Protein AF-A0A452ZL79-F1 (afdb_monomer)

Mean predicted aligned error: 11.35 Å

Sequence (200 aa):
MPKTMNSSSSLDHLSRVVPGSRTLPAHELFVEPGLVPNETLYVIQSKCSWQKRNVSGNSDGGMPLQLDMECVQGLPLWCASSSVINRRLFNGYKRANKRRRSNEFLAGYDFLDTSKGLFHVYILYNSSFSRDNGHHSMTVLRVARLVNMASTAYLKQVLPGVNAEMRLEFLKEMPKAAIKMKLDLTTLLDALFFTWTVQL

Structure (mmCIF, N/CA/C/O backbone):
data_AF-A0A452ZL79-F1
#
_entry.id   AF-A0A452ZL79-F1
#
loop_
_atom_site.group_PDB
_atom_site.id
_atom_site.type_symbol
_atom_site.label_atom_id
_atom_site.label_alt_id
_atom_site.label_comp_id
_atom_site.label_asym_id
_atom_site.label_entity_id
_atom_site.label_seq_id
_atom_site.pdbx_PDB_ins_code
_atom_site.Cartn_x
_atom_site.Cartn_y
_atom_site.Cartn_z
_atom_site.occupancy
_atom_site.B_iso_or_equiv
_atom_site.auth_seq_id
_atom_site.auth_comp_id
_atom_site.auth_asym_id
_atom_site.auth_atom_id
_atom_site.pdbx_PDB_model_num
ATOM 1 N N . MET A 1 1 ? -6.963 32.334 -0.152 1.00 24.70 1 MET A N 1
ATOM 2 C CA . MET A 1 1 ? -5.636 32.412 -0.804 1.00 24.70 1 MET A CA 1
ATOM 3 C C . MET A 1 1 ? -4.946 31.064 -0.655 1.00 24.70 1 MET A C 1
ATOM 5 O O . MET A 1 1 ? -4.930 30.564 0.467 1.00 24.70 1 MET A O 1
ATOM 9 N N . PRO A 1 2 ? -4.458 30.428 -1.734 1.00 33.34 2 PRO A N 1
ATOM 10 C CA . PRO A 1 2 ? -3.782 29.143 -1.623 1.00 33.34 2 PRO A CA 1
ATOM 11 C C . PRO A 1 2 ? -2.403 29.380 -1.002 1.00 33.34 2 PRO A C 1
ATOM 13 O O . PRO A 1 2 ? -1.573 30.097 -1.551 1.00 33.34 2 PRO A O 1
ATOM 16 N N . LYS A 1 3 ? -2.199 28.836 0.197 1.00 29.36 3 LYS A N 1
ATOM 17 C CA . LYS A 1 3 ? -0.931 28.907 0.920 1.00 29.36 3 LYS A CA 1
ATOM 18 C C . LYS A 1 3 ? 0.075 28.041 0.158 1.00 29.36 3 LYS A C 1
ATOM 20 O O . LYS A 1 3 ? -0.174 26.850 -0.021 1.00 29.36 3 LYS A O 1
ATOM 25 N N . THR A 1 4 ? 1.167 28.635 -0.311 1.00 36.38 4 THR A N 1
ATOM 26 C CA . THR A 1 4 ? 2.339 27.921 -0.831 1.00 36.38 4 THR A CA 1
ATOM 27 C C . THR A 1 4 ? 2.792 26.919 0.232 1.00 36.38 4 THR A C 1
ATOM 29 O O . THR A 1 4 ? 3.231 27.295 1.317 1.00 36.38 4 THR A O 1
ATOM 32 N N . MET A 1 5 ? 2.575 25.630 -0.033 1.00 40.91 5 MET A N 1
ATOM 33 C CA . MET A 1 5 ? 3.009 24.544 0.843 1.00 40.91 5 MET A CA 1
ATOM 34 C C . MET A 1 5 ? 4.511 24.349 0.645 1.00 40.91 5 MET A C 1
ATOM 36 O O . MET A 1 5 ? 4.955 24.071 -0.466 1.00 40.91 5 MET A O 1
ATOM 40 N N . ASN A 1 6 ? 5.295 24.492 1.716 1.00 44.56 6 ASN A N 1
ATOM 41 C CA . ASN A 1 6 ? 6.722 24.162 1.704 1.00 44.56 6 ASN A CA 1
ATOM 42 C C . ASN A 1 6 ? 6.919 22.693 1.280 1.00 44.56 6 ASN A C 1
ATOM 44 O O . ASN A 1 6 ? 6.089 21.836 1.597 1.00 44.56 6 ASN A O 1
ATOM 48 N N . SER A 1 7 ? 8.016 22.370 0.596 1.00 52.06 7 SER A N 1
ATOM 49 C CA . SER A 1 7 ? 8.301 21.007 0.108 1.00 52.06 7 SER A CA 1
ATOM 50 C C . SER A 1 7 ? 8.262 19.947 1.219 1.00 52.06 7 SER A C 1
ATOM 52 O O . SER A 1 7 ? 7.658 18.890 1.035 1.00 52.06 7 SER A O 1
ATOM 54 N N . SER A 1 8 ? 8.783 20.273 2.407 1.00 55.78 8 SER A N 1
ATOM 55 C CA . SER A 1 8 ? 8.706 19.425 3.607 1.00 55.78 8 SER A CA 1
ATOM 56 C C . SER A 1 8 ? 7.265 19.119 4.033 1.00 55.78 8 SER A C 1
ATOM 58 O O . SER A 1 8 ? 6.947 17.989 4.392 1.00 55.78 8 SER A O 1
ATOM 60 N N . SER A 1 9 ? 6.355 20.090 3.909 1.00 58.50 9 SER A N 1
ATOM 61 C CA . SER A 1 9 ? 4.930 19.898 4.219 1.00 58.50 9 SER A CA 1
ATOM 62 C C . SER A 1 9 ? 4.209 19.006 3.202 1.00 58.50 9 SER A C 1
ATOM 64 O O . SER A 1 9 ? 3.241 18.329 3.545 1.00 58.50 9 SER A O 1
ATOM 66 N N . SER A 1 10 ? 4.694 18.965 1.958 1.00 62.78 10 SER A N 1
ATOM 67 C CA . SER A 1 10 ? 4.116 18.132 0.899 1.00 62.78 10 SER A CA 1
ATOM 68 C C . SER A 1 10 ? 4.502 16.658 1.058 1.00 62.78 10 SER A C 1
ATOM 70 O O . SER A 1 10 ? 3.652 15.781 0.900 1.00 62.78 10 SER A O 1
ATOM 72 N N . LEU A 1 11 ? 5.756 16.377 1.433 1.00 65.44 11 LEU A N 1
ATOM 73 C CA . LEU A 1 11 ? 6.217 15.019 1.744 1.00 65.44 11 LEU A CA 1
ATOM 74 C C . LEU A 1 11 ? 5.597 14.483 3.045 1.00 65.44 11 LEU A C 1
ATOM 76 O O . LEU A 1 11 ? 5.160 13.332 3.074 1.00 65.44 11 LEU A O 1
ATOM 80 N N . ASP A 1 12 ? 5.452 15.323 4.080 1.00 68.56 12 ASP A N 1
ATOM 81 C CA . ASP A 1 12 ? 4.722 14.947 5.303 1.00 68.56 12 ASP A CA 1
ATOM 82 C C . ASP A 1 12 ? 3.276 14.545 4.982 1.00 68.56 12 ASP A C 1
ATOM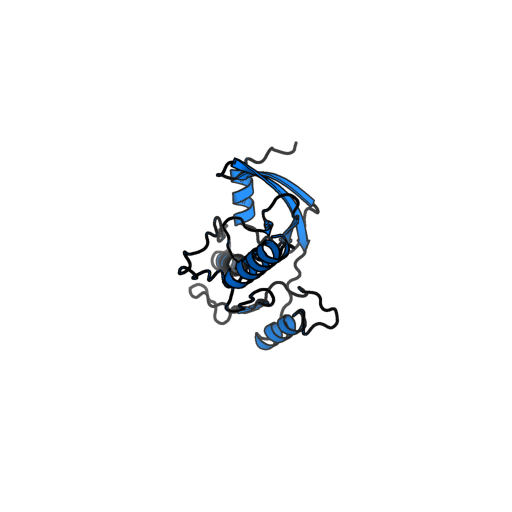 84 O O . ASP A 1 12 ? 2.776 13.543 5.491 1.00 68.56 12 ASP A O 1
ATOM 88 N N . HIS A 1 13 ? 2.613 15.252 4.063 1.00 69.06 13 HIS A N 1
ATOM 89 C CA . HIS A 1 13 ? 1.263 14.892 3.638 1.00 69.06 13 HIS 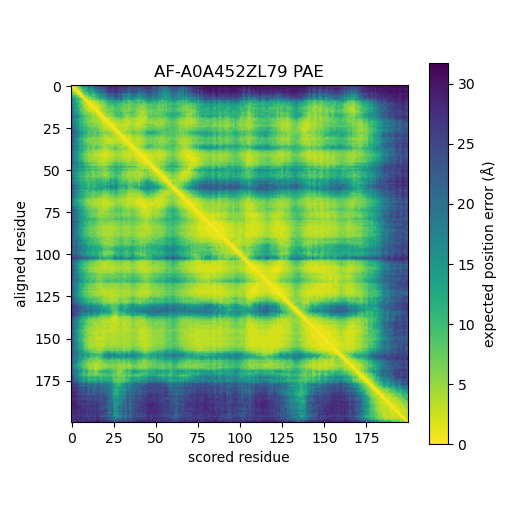A CA 1
ATOM 90 C C . HIS A 1 13 ? 1.216 13.536 2.911 1.00 69.06 13 HIS A C 1
ATOM 92 O O . HIS A 1 13 ? 0.298 12.745 3.133 1.00 69.06 13 HIS A O 1
ATOM 98 N N . LEU A 1 14 ? 2.209 13.226 2.070 1.00 69.81 14 LEU A N 1
ATOM 99 C CA . LEU A 1 14 ? 2.315 11.921 1.406 1.00 69.81 14 LEU A CA 1
ATOM 100 C C . LEU A 1 14 ? 2.589 10.774 2.388 1.00 69.81 14 LEU A C 1
ATOM 102 O O . LEU A 1 14 ? 2.151 9.652 2.140 1.00 69.81 14 LEU A O 1
ATOM 106 N N . SER A 1 15 ? 3.249 11.045 3.518 1.00 70.00 15 SER A N 1
ATOM 107 C CA . SER A 1 15 ? 3.512 10.033 4.554 1.00 70.00 15 SER A CA 1
ATOM 108 C C . SER A 1 15 ? 2.236 9.492 5.217 1.00 70.00 15 SER A C 1
ATOM 110 O O . SER A 1 15 ? 2.223 8.355 5.697 1.00 70.00 15 SER A O 1
ATOM 112 N N . ARG A 1 16 ? 1.155 10.287 5.202 1.00 71.25 16 ARG A N 1
ATOM 113 C CA . ARG A 1 16 ? -0.147 9.985 5.828 1.00 71.25 16 ARG A CA 1
ATOM 114 C C . ARG A 1 16 ? -1.152 9.347 4.876 1.00 71.25 16 ARG A C 1
ATOM 116 O O . ARG A 1 16 ? -2.220 8.902 5.293 1.00 71.25 16 ARG A O 1
ATOM 123 N N . VAL A 1 17 ? -0.842 9.339 3.586 1.00 73.44 17 VAL A N 1
ATOM 124 C CA . VAL A 1 17 ? -1.747 8.901 2.527 1.00 73.44 17 VAL A CA 1
ATOM 125 C C . VAL A 1 17 ? -1.203 7.625 1.892 1.00 73.44 17 VAL A C 1
ATOM 127 O O . VAL A 1 17 ? -0.006 7.346 1.929 1.00 73.44 17 VAL A O 1
ATOM 130 N N . VAL A 1 18 ? -2.091 6.828 1.297 1.00 72.38 18 VAL A N 1
ATOM 131 C CA . VAL A 1 18 ? -1.697 5.704 0.443 1.00 72.38 18 VAL A CA 1
ATOM 132 C C . VAL A 1 18 ? -1.812 6.134 -1.017 1.00 72.38 18 VAL A C 1
ATOM 134 O O . VAL A 1 18 ? -2.904 6.057 -1.588 1.00 72.38 18 VAL A O 1
ATOM 137 N N . PRO A 1 19 ? -0.715 6.632 -1.618 1.00 75.19 19 PRO A N 1
ATOM 138 C CA . PRO A 1 19 ? -0.68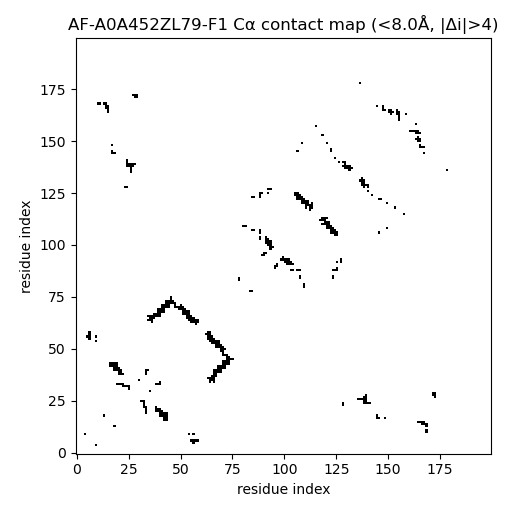0 6.928 -3.036 1.00 75.19 19 PRO A CA 1
ATOM 139 C C . PRO A 1 19 ? -0.602 5.633 -3.854 1.00 75.19 19 PRO A C 1
ATOM 141 O O . PRO A 1 19 ? 0.182 4.726 -3.566 1.00 75.19 19 PRO A O 1
ATOM 144 N N . GLY A 1 20 ? -1.413 5.566 -4.901 1.00 79.50 20 GLY A N 1
ATOM 145 C CA . GLY A 1 20 ? -1.265 4.665 -6.031 1.00 79.50 20 GLY A CA 1
ATOM 146 C C . GLY A 1 20 ? -0.662 5.405 -7.223 1.00 79.50 20 GLY A C 1
ATOM 147 O O . GLY A 1 20 ? -0.737 6.625 -7.318 1.00 79.50 20 GLY A O 1
ATOM 148 N N . SER A 1 21 ? -0.086 4.662 -8.159 1.00 80.56 21 SER A N 1
ATOM 149 C CA . SER A 1 21 ? 0.368 5.205 -9.439 1.00 80.56 21 SER A CA 1
ATOM 150 C C . SER A 1 21 ? 0.046 4.220 -10.559 1.00 80.56 21 SER A C 1
ATOM 152 O O . SER A 1 21 ? -0.101 3.016 -10.323 1.00 80.56 21 SER A O 1
ATOM 154 N N . ARG A 1 22 ? -0.083 4.747 -11.777 1.00 79.25 22 ARG A N 1
ATOM 155 C CA . ARG A 1 22 ? -0.195 3.957 -13.009 1.00 79.25 22 ARG A CA 1
ATOM 156 C C . ARG A 1 22 ? 1.141 3.397 -13.477 1.00 79.25 22 ARG A C 1
ATOM 158 O O . ARG A 1 22 ? 1.139 2.471 -14.289 1.00 79.25 22 ARG A O 1
ATOM 165 N N . THR A 1 23 ? 2.249 3.925 -12.967 1.00 81.38 23 THR A N 1
ATOM 166 C CA . THR A 1 23 ? 3.580 3.473 -13.352 1.00 81.38 23 THR A CA 1
ATOM 167 C C . THR A 1 23 ? 3.847 2.058 -12.871 1.00 81.38 23 THR A C 1
ATOM 169 O O . THR A 1 23 ? 3.459 1.643 -11.766 1.00 81.38 23 THR A O 1
ATOM 172 N N . LEU A 1 24 ? 4.528 1.307 -13.734 1.00 80.25 24 LEU A N 1
ATOM 173 C CA . LEU A 1 24 ? 5.003 -0.022 -13.396 1.00 80.25 24 LEU A CA 1
ATOM 174 C C . LEU A 1 24 ? 6.037 0.075 -12.262 1.00 80.25 24 LEU A C 1
ATOM 176 O O . LEU A 1 24 ? 6.817 1.029 -12.228 1.00 80.25 24 LEU A O 1
ATOM 180 N N . PRO A 1 25 ? 6.053 -0.892 -11.330 1.00 80.62 25 PRO A N 1
ATOM 181 C CA . PRO A 1 25 ? 7.094 -0.961 -10.314 1.00 80.62 25 PRO A CA 1
ATOM 182 C C . PRO A 1 25 ? 8.474 -1.112 -10.958 1.00 80.62 25 PRO A C 1
ATOM 184 O O . PRO A 1 25 ? 8.612 -1.806 -11.967 1.00 80.62 25 PRO A O 1
ATOM 187 N N . ALA A 1 26 ? 9.488 -0.497 -10.355 1.00 79.19 26 ALA A N 1
ATOM 188 C CA . ALA A 1 26 ? 10.871 -0.639 -10.791 1.00 79.19 26 ALA A CA 1
ATOM 189 C C . ALA A 1 26 ? 11.564 -1.819 -10.102 1.00 79.19 26 ALA A C 1
ATOM 191 O O . ALA A 1 26 ? 11.133 -2.315 -9.059 1.00 79.19 26 ALA A O 1
ATOM 192 N N . HIS A 1 27 ? 12.658 -2.263 -10.711 1.00 76.56 27 HIS A N 1
ATOM 193 C CA . HIS A 1 27 ? 13.574 -3.256 -10.153 1.00 76.56 27 HIS A CA 1
ATOM 194 C C . HIS A 1 27 ? 14.469 -2.676 -9.043 1.00 76.56 27 HIS A C 1
ATOM 196 O O . HIS A 1 27 ? 14.978 -3.425 -8.205 1.00 76.56 27 HIS A O 1
ATOM 202 N N . GLU A 1 28 ? 14.618 -1.348 -9.027 1.00 75.50 28 GLU A N 1
ATOM 203 C CA . GLU A 1 28 ? 15.408 -0.575 -8.071 1.00 75.50 28 GLU A CA 1
ATOM 204 C C . GLU A 1 28 ? 14.662 0.720 -7.703 1.00 75.50 28 GLU A C 1
ATOM 206 O O . GLU A 1 28 ? 14.136 1.414 -8.575 1.00 75.50 28 GLU A O 1
ATOM 211 N N . LEU A 1 29 ? 14.628 1.059 -6.415 1.00 74.12 29 LEU A N 1
ATOM 212 C CA . LEU A 1 29 ? 13.988 2.252 -5.849 1.00 74.12 29 LEU A CA 1
ATOM 213 C C . LEU A 1 29 ? 15.017 3.343 -5.514 1.00 74.12 29 LEU A C 1
ATOM 215 O O . LEU A 1 29 ? 15.037 3.870 -4.402 1.00 74.12 29 LEU A O 1
ATOM 219 N N . PHE A 1 30 ? 15.879 3.702 -6.471 1.00 71.19 30 PHE A N 1
ATOM 220 C CA . PHE A 1 30 ? 16.655 4.948 -6.367 1.00 71.19 30 PHE A CA 1
ATOM 221 C C . PHE A 1 30 ? 15.735 6.171 -6.458 1.00 71.19 30 PHE A C 1
ATOM 223 O O . PHE A 1 30 ? 15.843 7.101 -5.664 1.00 71.19 30 PHE A O 1
ATOM 230 N N . VAL A 1 31 ? 14.792 6.125 -7.401 1.00 73.19 31 VAL A N 1
ATOM 231 C CA . VAL A 1 31 ? 13.675 7.061 -7.537 1.00 73.19 31 VAL A CA 1
ATOM 232 C C . VAL A 1 31 ? 12.409 6.224 -7.665 1.00 73.19 31 VAL A C 1
ATOM 234 O O . VAL A 1 31 ? 12.352 5.295 -8.469 1.00 73.19 31 VAL A O 1
ATOM 237 N N . GLU A 1 32 ? 11.395 6.519 -6.854 1.00 76.94 32 GLU A N 1
ATOM 238 C CA . GLU A 1 32 ? 10.115 5.816 -6.925 1.00 76.94 32 GLU A CA 1
ATOM 239 C C . GLU A 1 32 ? 9.403 6.199 -8.240 1.00 76.94 32 GLU A C 1
ATOM 241 O O . GLU A 1 32 ? 9.125 7.382 -8.437 1.00 76.94 32 GLU A O 1
ATOM 246 N N . PRO A 1 33 ? 9.090 5.246 -9.146 1.00 79.31 33 PRO A N 1
ATOM 247 C CA . PRO A 1 33 ? 8.566 5.567 -10.478 1.00 79.31 33 PRO A CA 1
ATOM 248 C C . PRO A 1 33 ? 7.249 6.343 -10.488 1.00 79.31 33 PRO A C 1
ATOM 250 O O . PRO A 1 33 ? 6.933 7.007 -11.464 1.00 79.31 33 PRO A O 1
ATOM 253 N N . GLY A 1 34 ? 6.431 6.230 -9.444 1.00 78.75 34 GLY A N 1
ATOM 254 C CA . GLY A 1 34 ? 5.190 6.987 -9.300 1.00 78.75 34 GLY A CA 1
ATOM 255 C C . GLY A 1 34 ? 5.384 8.432 -8.836 1.00 78.75 34 GLY A C 1
ATOM 256 O O . GLY A 1 34 ? 4.441 9.206 -8.958 1.00 78.75 34 GLY A O 1
ATOM 257 N N . LEU A 1 35 ? 6.570 8.801 -8.341 1.00 77.12 35 LEU A N 1
ATOM 258 C CA . LEU A 1 35 ? 6.943 10.158 -7.927 1.00 77.12 35 LEU A CA 1
ATOM 259 C C . LEU A 1 35 ? 7.718 10.928 -9.013 1.00 77.12 35 LEU A C 1
ATOM 261 O O . LEU A 1 35 ? 8.208 12.028 -8.757 1.00 77.12 35 LEU A O 1
ATOM 265 N N . VAL A 1 36 ? 7.861 10.354 -10.209 1.00 75.56 36 VAL A N 1
ATOM 266 C CA . VAL A 1 36 ? 8.543 10.985 -11.348 1.00 75.56 36 VAL A CA 1
ATOM 267 C C . VAL A 1 36 ? 7.661 12.105 -11.935 1.00 75.56 36 VAL A C 1
ATOM 269 O O . VAL A 1 36 ? 6.434 11.979 -11.917 1.00 75.56 36 VAL A O 1
ATOM 272 N N . PRO A 1 37 ? 8.239 13.209 -12.456 1.00 71.81 37 PRO A N 1
ATOM 273 C CA . PRO A 1 37 ? 7.468 14.291 -13.072 1.00 71.81 37 PRO A CA 1
ATOM 274 C C . PRO A 1 37 ? 6.554 13.807 -14.207 1.00 71.81 37 PRO A C 1
ATOM 276 O O . PRO A 1 37 ? 6.902 12.873 -14.926 1.00 71.81 37 PRO A O 1
ATOM 279 N N . ASN A 1 38 ? 5.419 14.489 -14.395 1.00 75.75 38 ASN A N 1
ATOM 280 C CA . ASN A 1 38 ? 4.349 14.177 -15.364 1.00 75.75 38 ASN A CA 1
ATOM 281 C C . ASN A 1 38 ? 3.523 12.912 -15.078 1.00 75.75 38 ASN A C 1
ATOM 283 O O . ASN A 1 38 ? 2.650 12.567 -15.876 1.00 75.75 38 ASN A O 1
ATOM 287 N N . GLU A 1 39 ? 3.740 12.245 -13.947 1.00 80.56 39 GLU A N 1
ATOM 288 C CA . GLU A 1 39 ? 2.899 11.127 -13.523 1.00 80.56 39 GLU A CA 1
ATOM 289 C C . GLU A 1 39 ? 1.788 11.576 -12.572 1.00 80.56 39 GLU A C 1
ATOM 291 O O . GLU A 1 39 ? 1.949 12.487 -11.755 1.00 80.56 39 GLU A O 1
ATOM 296 N N . THR A 1 40 ? 0.634 10.910 -12.675 1.00 84.56 40 THR A N 1
ATOM 297 C CA . THR A 1 40 ? -0.497 11.155 -11.774 1.00 84.56 40 THR A CA 1
ATOM 298 C C . THR A 1 40 ? -0.440 10.220 -10.568 1.00 84.56 40 THR A C 1
ATOM 300 O O . THR A 1 40 ? -0.499 8.992 -10.702 1.00 84.56 40 THR A O 1
ATOM 303 N N . LEU A 1 41 ? -0.386 10.806 -9.375 1.00 86.00 41 LEU A N 1
ATOM 304 C CA . LEU A 1 41 ? -0.533 10.116 -8.101 1.00 86.00 41 LEU A CA 1
ATOM 305 C C . LEU A 1 41 ? -2.004 10.015 -7.707 1.00 86.00 41 LEU A C 1
ATOM 307 O O . LEU A 1 41 ? -2.686 11.012 -7.492 1.00 86.00 41 LEU A O 1
ATOM 311 N N . TYR A 1 42 ? -2.481 8.792 -7.529 1.00 86.69 42 TYR A N 1
ATOM 312 C CA . TYR A 1 42 ? -3.846 8.515 -7.112 1.00 86.69 42 TYR A CA 1
ATOM 313 C C . TYR A 1 42 ? -3.927 8.380 -5.596 1.00 86.69 42 TYR A C 1
ATOM 315 O O . TYR A 1 42 ? -3.398 7.441 -5.013 1.00 86.69 42 TYR A O 1
ATOM 323 N N . VAL A 1 43 ? -4.616 9.299 -4.939 1.00 86.19 43 VAL A N 1
ATOM 324 C CA . VAL A 1 43 ? -4.830 9.287 -3.493 1.00 86.19 43 VAL A CA 1
ATOM 325 C C . VAL A 1 43 ? -6.142 8.581 -3.192 1.00 86.19 43 VAL A C 1
ATOM 327 O O . VAL A 1 43 ? -7.211 9.076 -3.538 1.00 86.19 43 VAL A O 1
ATOM 330 N N . ILE A 1 44 ? -6.074 7.424 -2.534 1.00 83.31 44 ILE A N 1
ATOM 331 C CA . ILE A 1 44 ? -7.275 6.644 -2.222 1.00 83.31 44 ILE A CA 1
ATOM 332 C C . ILE A 1 44 ? -7.904 7.154 -0.923 1.00 83.31 44 ILE A C 1
ATOM 334 O O . ILE A 1 44 ? -7.262 7.151 0.128 1.00 83.31 44 ILE A O 1
ATOM 338 N N . GLN A 1 45 ? -9.171 7.572 -0.987 1.00 84.44 45 GLN A N 1
ATOM 339 C CA . GLN A 1 45 ? -9.955 8.032 0.168 1.00 84.44 45 GLN A CA 1
ATOM 340 C C . GLN A 1 45 ? -11.373 7.450 0.138 1.00 84.44 45 GLN A C 1
ATOM 342 O O . GLN A 1 45 ? -11.894 7.119 -0.922 1.00 84.44 45 GLN A O 1
ATOM 347 N N . SER A 1 46 ? -12.028 7.333 1.296 1.00 82.56 46 SER A N 1
ATOM 348 C CA . SER A 1 46 ? -13.415 6.835 1.378 1.00 82.56 46 SER A CA 1
ATOM 349 C C . SER A 1 46 ? -14.427 7.789 0.736 1.00 82.56 46 SER A C 1
ATOM 351 O O . SER A 1 46 ? -15.434 7.357 0.172 1.00 82.56 46 SER A O 1
ATOM 353 N N . LYS A 1 47 ? -14.150 9.094 0.815 1.00 87.31 47 LYS A N 1
ATOM 354 C CA . LYS A 1 47 ? -14.871 10.170 0.138 1.00 87.31 47 LYS A CA 1
ATOM 355 C C . LYS A 1 47 ? -13.855 11.184 -0.359 1.00 87.31 47 LYS A C 1
ATOM 357 O O . LYS A 1 47 ? -13.076 11.704 0.436 1.00 87.31 47 LYS A O 1
ATOM 362 N N . CYS A 1 48 ? -13.880 11.467 -1.654 1.00 87.94 48 CYS A N 1
ATOM 363 C CA . CYS A 1 48 ? -13.022 12.486 -2.233 1.00 87.94 48 CYS A CA 1
ATOM 364 C C . CYS A 1 48 ? -13.618 13.872 -2.013 1.00 87.94 48 CYS A C 1
ATOM 366 O O . CYS A 1 48 ? -14.749 14.138 -2.409 1.00 87.94 48 CYS A O 1
ATOM 368 N N . SER A 1 49 ? -12.846 14.751 -1.378 1.00 82.88 49 SER A N 1
ATOM 369 C CA . SER A 1 49 ? -13.208 16.157 -1.160 1.00 82.88 49 SER A CA 1
ATOM 370 C C . SER A 1 49 ? -12.655 17.098 -2.234 1.00 82.88 49 SER A C 1
ATOM 372 O O . SER A 1 49 ? -13.031 18.265 -2.288 1.00 82.88 49 SER A O 1
ATOM 374 N N . TRP A 1 50 ? -11.771 16.603 -3.097 1.00 83.62 50 TRP A N 1
ATOM 375 C CA . TRP A 1 50 ? -11.160 17.321 -4.213 1.00 83.62 50 TRP A CA 1
ATOM 376 C C . TRP A 1 50 ? -10.933 16.335 -5.360 1.00 83.62 50 TRP A C 1
ATOM 378 O O . TRP A 1 50 ? -10.780 15.142 -5.113 1.00 83.62 50 TRP A O 1
ATOM 388 N N . GLN A 1 51 ? -10.935 16.810 -6.608 1.00 79.19 51 GLN A N 1
ATOM 389 C CA . GLN A 1 51 ? -10.725 15.937 -7.769 1.00 79.19 51 GLN A CA 1
ATOM 390 C C . GLN A 1 51 ? -9.255 15.891 -8.177 1.00 79.19 51 GLN A C 1
ATOM 392 O O . GLN A 1 51 ? -8.653 14.825 -8.131 1.00 79.19 51 GLN A O 1
ATOM 397 N N . LYS A 1 52 ? -8.657 17.039 -8.507 1.00 83.75 52 LYS A N 1
ATOM 398 C CA . LYS A 1 52 ? -7.245 17.138 -8.896 1.00 83.75 52 LYS A CA 1
ATOM 399 C C . LYS A 1 52 ? -6.531 18.239 -8.128 1.00 83.75 52 LYS A C 1
ATOM 401 O O . LYS A 1 52 ? -7.135 19.262 -7.804 1.00 83.75 52 LYS A O 1
ATOM 406 N N . ARG A 1 53 ? -5.257 18.015 -7.818 1.00 81.94 53 ARG A N 1
ATOM 407 C CA . ARG A 1 53 ? -4.382 18.979 -7.149 1.00 81.94 53 ARG A CA 1
ATOM 408 C C . ARG A 1 53 ? -2.975 18.843 -7.701 1.00 81.94 53 ARG A C 1
ATOM 410 O O . ARG A 1 53 ? -2.421 17.754 -7.677 1.00 81.94 53 ARG A O 1
ATOM 417 N N . ASN A 1 54 ? -2.378 19.962 -8.077 1.00 78.69 54 ASN A N 1
ATOM 418 C CA . ASN A 1 54 ? -0.990 19.980 -8.511 1.00 78.69 54 ASN A CA 1
ATOM 419 C C . ASN A 1 54 ? -0.128 20.359 -7.311 1.00 78.69 54 ASN A C 1
ATOM 421 O O . ASN A 1 54 ? -0.407 21.343 -6.618 1.00 78.69 54 ASN A O 1
ATOM 425 N N . VAL A 1 55 ? 0.888 19.550 -7.040 1.00 74.44 55 VAL A N 1
ATOM 426 C CA . VAL A 1 55 ? 1.836 19.769 -5.953 1.00 74.44 55 VAL A CA 1
ATOM 427 C C . VAL A 1 55 ? 3.214 19.913 -6.566 1.00 74.44 55 VAL A C 1
ATOM 429 O O . VAL A 1 55 ? 3.750 18.981 -7.159 1.00 74.44 55 VAL A O 1
ATOM 432 N N . SER A 1 56 ? 3.775 21.106 -6.417 1.00 74.19 56 SER A N 1
ATOM 433 C CA . SER A 1 56 ? 5.149 21.407 -6.788 1.00 74.19 56 SER A CA 1
ATOM 434 C C . SER A 1 56 ? 6.002 21.515 -5.532 1.00 74.19 56 SER A C 1
ATOM 436 O O . SER A 1 56 ? 5.612 22.179 -4.570 1.00 74.19 56 SER A O 1
ATOM 438 N N . GLY A 1 57 ? 7.179 20.910 -5.547 1.00 69.56 57 GLY A N 1
ATOM 439 C CA . GLY A 1 57 ? 8.166 21.055 -4.490 1.00 69.56 57 GLY A CA 1
ATOM 440 C C . GLY A 1 57 ? 9.555 20.673 -4.975 1.00 69.56 57 GLY A C 1
ATOM 441 O O . GLY A 1 57 ? 9.741 20.268 -6.118 1.00 69.56 57 GLY A O 1
ATOM 442 N N . ASN A 1 58 ? 10.529 20.767 -4.081 1.00 62.81 58 ASN A N 1
ATOM 443 C CA . ASN A 1 58 ? 11.881 20.290 -4.332 1.00 62.81 58 ASN A CA 1
ATOM 444 C C . ASN A 1 58 ? 12.129 19.090 -3.424 1.00 62.81 58 ASN A C 1
ATOM 446 O O . ASN A 1 58 ? 11.822 19.143 -2.232 1.00 62.81 58 ASN A O 1
ATOM 450 N N . SER A 1 59 ? 12.653 18.009 -3.995 1.00 62.81 59 SER A N 1
ATOM 451 C CA . SER A 1 59 ? 13.220 16.917 -3.201 1.00 62.81 59 SER A CA 1
ATOM 452 C C . SER A 1 59 ? 14.512 17.380 -2.517 1.00 62.81 59 SER A C 1
ATOM 454 O O . SER A 1 59 ? 15.162 18.311 -2.998 1.00 62.81 59 SER A O 1
ATOM 456 N N . ASP A 1 60 ? 14.922 16.704 -1.439 1.00 57.81 60 ASP A N 1
ATOM 457 C CA . ASP A 1 60 ? 16.175 17.009 -0.722 1.00 57.81 60 ASP A CA 1
ATOM 458 C C . ASP A 1 60 ? 17.427 16.914 -1.623 1.00 57.81 60 ASP A C 1
ATOM 460 O O . ASP A 1 60 ? 18.458 17.5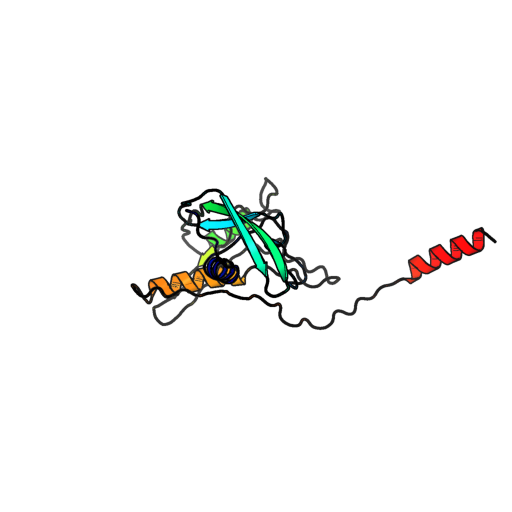04 -1.317 1.00 57.81 60 ASP A O 1
ATOM 464 N N . GLY A 1 61 ? 17.332 16.229 -2.771 1.00 60.66 61 GLY A N 1
ATOM 465 C CA . GLY A 1 61 ? 18.383 16.146 -3.792 1.00 60.66 61 GLY A CA 1
ATOM 466 C C . GLY A 1 61 ? 18.346 17.245 -4.864 1.00 60.66 61 GLY A C 1
ATOM 467 O O . GLY A 1 61 ? 19.028 17.115 -5.875 1.00 60.66 61 GLY A O 1
ATOM 468 N N . GLY A 1 62 ? 17.523 18.287 -4.709 1.00 62.84 62 GLY A N 1
ATOM 469 C CA . GLY A 1 62 ? 17.416 19.395 -5.668 1.00 62.84 62 GLY A CA 1
ATOM 470 C C . GLY A 1 62 ? 16.610 19.084 -6.936 1.00 62.84 62 GLY A C 1
ATOM 471 O O . GLY A 1 62 ? 16.468 19.954 -7.794 1.00 62.84 62 GLY A O 1
ATOM 472 N N . MET A 1 63 ? 16.041 17.880 -7.060 1.00 63.75 63 MET A N 1
ATOM 473 C CA . MET A 1 63 ? 15.185 17.523 -8.194 1.00 63.75 63 MET A CA 1
ATOM 474 C C . MET A 1 63 ? 13.796 18.163 -8.023 1.00 63.75 63 MET A C 1
ATOM 476 O O . MET A 1 63 ? 13.181 17.966 -6.960 1.00 63.75 63 MET A O 1
ATOM 480 N N . PRO A 1 64 ? 13.285 18.901 -9.031 1.00 67.19 64 PRO A N 1
ATOM 481 C CA . PRO A 1 64 ? 11.939 19.455 -8.992 1.00 67.19 64 PRO A CA 1
ATOM 482 C C . PRO A 1 64 ? 10.911 18.317 -9.021 1.00 67.19 64 PRO A C 1
ATOM 484 O O . PRO A 1 64 ? 10.857 17.523 -9.958 1.00 67.19 64 PRO A O 1
ATOM 487 N N . LEU A 1 65 ? 10.097 18.240 -7.972 1.00 72.06 65 LEU A N 1
ATOM 488 C CA . LEU A 1 65 ? 8.937 17.365 -7.869 1.00 72.06 65 LEU A CA 1
ATOM 489 C C . LEU A 1 65 ? 7.727 18.138 -8.380 1.00 72.06 65 LEU A C 1
ATOM 491 O O . LEU A 1 65 ? 7.267 19.074 -7.729 1.00 72.06 65 LEU A O 1
ATOM 495 N N . GLN A 1 66 ? 7.203 17.738 -9.532 1.00 77.00 66 GLN A N 1
ATOM 496 C CA . GLN A 1 66 ? 5.926 18.222 -10.040 1.00 77.00 66 GLN A CA 1
ATOM 497 C C . GLN A 1 66 ? 4.980 17.030 -10.135 1.00 77.00 66 GLN A C 1
ATOM 499 O O . GLN A 1 66 ? 5.133 16.175 -11.004 1.00 77.00 66 GLN A O 1
ATOM 504 N N . LEU A 1 67 ? 4.057 16.957 -9.179 1.00 76.94 67 LEU A N 1
ATOM 505 C CA . LEU A 1 67 ? 3.163 15.825 -8.978 1.00 76.94 67 LEU A CA 1
ATOM 506 C C . LEU A 1 67 ? 1.726 16.271 -9.205 1.00 76.94 67 LEU A C 1
ATOM 508 O O . LEU A 1 67 ? 1.206 17.119 -8.472 1.00 76.94 67 LEU A O 1
ATOM 512 N N . ASP A 1 68 ? 1.069 15.647 -10.171 1.00 84.88 68 ASP A N 1
ATOM 513 C CA . ASP A 1 68 ? -0.370 15.779 -10.326 1.00 84.88 68 ASP A CA 1
ATOM 514 C C . ASP A 1 68 ? -1.031 14.731 -9.442 1.00 84.88 68 ASP A C 1
ATOM 516 O O . ASP A 1 68 ? -0.842 13.531 -9.612 1.00 84.88 68 ASP A O 1
ATOM 520 N N . MET A 1 69 ? -1.794 15.171 -8.453 1.00 84.75 69 MET A N 1
ATOM 521 C CA . MET A 1 69 ? -2.536 14.284 -7.574 1.00 84.75 69 MET A CA 1
ATOM 522 C C . MET A 1 69 ? -3.993 14.235 -8.014 1.00 84.75 69 MET A C 1
ATOM 524 O O . MET A 1 69 ? -4.589 15.259 -8.351 1.00 84.75 69 MET A O 1
ATOM 528 N N . GLU A 1 70 ? -4.588 13.051 -7.952 1.00 89.19 70 GLU A N 1
ATOM 529 C CA . GLU A 1 70 ? -6.008 12.821 -8.192 1.00 89.19 70 GLU A CA 1
ATOM 530 C C . GLU A 1 70 ? -6.587 11.997 -7.046 1.00 89.19 70 GLU A C 1
ATOM 532 O O . GLU A 1 70 ? -6.023 10.971 -6.664 1.00 89.19 70 GLU A O 1
ATOM 537 N N . CYS A 1 71 ? -7.706 12.431 -6.472 1.00 88.31 71 CYS A N 1
ATOM 538 C CA . CYS A 1 71 ? -8.376 11.624 -5.462 1.00 88.31 71 CYS A CA 1
ATOM 539 C C . CYS A 1 71 ? -9.226 10.544 -6.128 1.00 88.31 71 CYS A C 1
ATOM 541 O O . CYS A 1 71 ? -10.055 10.832 -6.990 1.00 88.31 71 CYS A O 1
ATOM 543 N N . VAL A 1 72 ? -9.067 9.304 -5.673 1.00 88.25 72 VAL A N 1
ATOM 544 C CA . VAL A 1 72 ? -9.875 8.167 -6.108 1.00 88.25 72 VAL A CA 1
ATOM 545 C C . VAL A 1 72 ? -10.667 7.642 -4.928 1.00 88.25 72 VAL A C 1
ATOM 547 O O . VAL A 1 72 ? -10.120 7.345 -3.864 1.00 88.25 72 VAL A O 1
ATOM 550 N N . GLN A 1 73 ? -11.974 7.497 -5.125 1.00 87.31 73 GLN A N 1
ATOM 551 C CA . GLN A 1 73 ? -12.830 6.948 -4.092 1.00 87.31 73 GLN A CA 1
ATOM 552 C C . GLN A 1 73 ? -12.611 5.435 -3.968 1.00 87.31 73 GLN A C 1
ATOM 554 O O . GLN A 1 73 ? -12.902 4.671 -4.888 1.00 87.31 73 GLN A O 1
ATOM 559 N N . GLY A 1 74 ? -12.109 5.000 -2.815 1.00 84.19 74 GLY A N 1
ATOM 560 C CA . GLY A 1 74 ? -12.006 3.593 -2.449 1.00 84.19 74 GLY A CA 1
ATOM 561 C C . GLY A 1 74 ? -13.284 3.126 -1.761 1.00 84.19 74 GLY A C 1
ATOM 562 O O . GLY A 1 74 ? -13.664 3.671 -0.725 1.00 84.19 74 GLY A O 1
ATOM 563 N N . LEU A 1 75 ? -13.935 2.105 -2.316 1.00 86.12 75 LEU A N 1
ATOM 564 C CA . LEU A 1 75 ? -15.111 1.485 -1.708 1.00 86.12 75 LEU A CA 1
ATOM 565 C C . LEU A 1 75 ? -14.677 0.256 -0.896 1.00 86.12 75 LEU A C 1
ATOM 567 O O . LEU A 1 75 ? -14.159 -0.697 -1.487 1.00 86.12 75 LEU A O 1
ATOM 571 N N . PRO A 1 76 ? -14.858 0.249 0.439 1.00 86.50 76 PRO A N 1
ATOM 572 C CA . PRO A 1 76 ? -14.583 -0.936 1.231 1.00 86.50 76 PRO A CA 1
ATOM 573 C C . PRO A 1 76 ? -15.613 -2.015 0.898 1.00 86.50 76 PRO A C 1
ATOM 575 O O . PRO A 1 76 ? -16.812 -1.751 0.805 1.00 86.50 76 PRO A O 1
ATOM 578 N N . LEU A 1 77 ? -15.139 -3.244 0.735 1.00 90.00 77 LEU A N 1
ATOM 579 C CA . LEU A 1 77 ? -15.978 -4.396 0.449 1.00 90.00 77 LEU A CA 1
ATOM 580 C C . LEU A 1 77 ? -15.790 -5.432 1.552 1.00 90.00 77 LEU A C 1
ATOM 582 O O . LEU A 1 77 ? -14.717 -6.021 1.682 1.00 90.00 77 LEU A O 1
ATOM 586 N N . TRP A 1 78 ? -16.852 -5.681 2.313 1.00 91.19 78 TRP A N 1
ATOM 587 C CA . TRP A 1 78 ? -16.853 -6.728 3.326 1.00 91.19 78 TRP A CA 1
ATOM 588 C C . TRP A 1 78 ? -16.908 -8.118 2.682 1.00 91.19 78 TRP A C 1
ATOM 590 O O . TRP A 1 78 ? -17.656 -8.350 1.728 1.00 91.19 78 TRP A O 1
ATOM 600 N N . CYS A 1 79 ? -16.116 -9.051 3.208 1.00 92.75 79 CYS A N 1
ATOM 601 C CA . CYS A 1 79 ? -16.072 -10.442 2.768 1.00 92.75 79 CYS A CA 1
ATOM 602 C C . CYS A 1 79 ? -16.204 -11.366 3.979 1.00 92.75 79 CYS A C 1
ATOM 604 O O . CYS A 1 79 ? -15.682 -11.067 5.045 1.00 92.75 79 CYS A O 1
ATOM 606 N N . ALA A 1 80 ? -16.876 -12.505 3.799 1.00 92.38 80 ALA A N 1
ATOM 607 C CA . ALA A 1 80 ? -17.150 -13.437 4.894 1.00 92.38 80 ALA A CA 1
ATOM 608 C C . ALA A 1 80 ? -15.903 -14.179 5.413 1.00 92.38 80 ALA A C 1
ATOM 610 O O . ALA A 1 80 ? -15.895 -14.620 6.555 1.00 92.38 80 ALA A O 1
ATOM 611 N N . SER A 1 81 ? -14.872 -14.359 4.581 1.00 92.06 81 SER A N 1
ATOM 612 C CA . SER A 1 81 ? -13.635 -15.055 4.957 1.00 92.06 81 SER A CA 1
ATOM 613 C C . SER A 1 81 ? -12.470 -14.697 4.033 1.00 92.06 81 SER A C 1
ATOM 615 O O . SER A 1 81 ? -12.670 -14.239 2.900 1.00 92.06 81 SER A O 1
ATOM 617 N N . SER A 1 82 ? -11.241 -14.978 4.469 1.00 91.44 82 SER A N 1
ATOM 618 C CA . SER A 1 82 ? -10.015 -14.759 3.688 1.00 91.44 82 SER A CA 1
ATOM 619 C C . SER A 1 82 ? -9.976 -15.572 2.391 1.00 91.44 82 SER A C 1
ATOM 621 O O . SER A 1 82 ? -9.425 -15.109 1.392 1.00 91.44 82 SER A O 1
ATOM 623 N N . SER A 1 83 ? -10.627 -16.740 2.334 1.00 92.94 83 SER A N 1
ATOM 624 C CA . SER A 1 83 ? -10.735 -17.515 1.089 1.00 92.94 83 SER A CA 1
ATOM 625 C C . SER A 1 83 ? -11.615 -16.817 0.044 1.00 92.94 83 SER A C 1
ATOM 627 O O . SER A 1 83 ? -11.333 -16.884 -1.156 1.00 92.94 83 SER A O 1
ATOM 629 N N . VAL A 1 84 ? -12.657 -16.097 0.475 1.00 94.00 84 VAL A N 1
ATOM 630 C CA . VAL A 1 84 ? -13.480 -15.254 -0.409 1.00 94.00 84 VAL A CA 1
ATOM 631 C C . VAL A 1 84 ? -12.683 -14.040 -0.881 1.00 94.00 84 VAL A C 1
ATOM 633 O O . VAL A 1 84 ? -12.732 -13.719 -2.070 1.00 94.00 84 VAL A O 1
ATOM 636 N N . ILE A 1 85 ? -11.912 -13.411 0.012 1.00 92.81 85 ILE A N 1
ATOM 637 C CA . ILE A 1 85 ? -11.011 -12.299 -0.329 1.00 92.81 85 ILE A CA 1
ATOM 638 C C . ILE A 1 85 ? -10.012 -12.738 -1.405 1.00 92.81 85 ILE A C 1
ATOM 640 O O . ILE A 1 85 ? -9.927 -12.106 -2.459 1.00 92.81 85 ILE A O 1
ATOM 644 N N . ASN A 1 86 ? -9.317 -13.858 -1.186 1.00 91.50 86 ASN A N 1
ATOM 645 C CA . ASN A 1 86 ? -8.325 -14.381 -2.123 1.00 91.50 86 ASN A CA 1
ATOM 646 C C . ASN A 1 86 ? -8.942 -14.686 -3.494 1.00 91.50 86 ASN A C 1
ATOM 648 O O . ASN A 1 86 ? -8.403 -14.302 -4.526 1.00 91.50 86 ASN A O 1
ATOM 652 N N . ARG A 1 87 ? -10.125 -15.307 -3.518 1.00 91.44 87 ARG A N 1
ATOM 653 C CA . ARG A 1 87 ? -10.842 -15.606 -4.765 1.00 91.44 87 ARG A CA 1
ATOM 654 C C . ARG A 1 87 ? -11.222 -14.341 -5.537 1.00 91.44 87 ARG A C 1
ATOM 656 O O . ARG A 1 87 ? -11.077 -14.310 -6.755 1.00 91.44 87 ARG A O 1
ATOM 663 N N . ARG A 1 88 ? -11.692 -13.290 -4.851 1.00 89.44 88 ARG A N 1
ATOM 664 C CA . ARG A 1 88 ? -12.023 -12.002 -5.489 1.00 89.44 88 ARG A CA 1
ATOM 665 C C . ARG A 1 88 ? -10.776 -11.300 -6.026 1.00 89.44 88 ARG A C 1
ATOM 667 O O . ARG A 1 88 ? -10.795 -10.834 -7.162 1.00 89.44 88 ARG A O 1
ATOM 674 N N . LEU A 1 89 ? -9.691 -11.279 -5.251 1.00 88.62 89 LEU A N 1
ATOM 675 C CA . LEU A 1 89 ? -8.399 -10.748 -5.695 1.00 88.62 89 LEU A CA 1
ATOM 676 C C . LEU A 1 89 ? -7.860 -11.509 -6.909 1.00 88.62 89 LEU A C 1
ATOM 678 O O . LEU A 1 89 ? -7.416 -10.883 -7.871 1.00 88.62 89 LEU A O 1
ATOM 682 N N . PHE A 1 90 ? -7.951 -12.842 -6.892 1.00 87.25 90 PHE A N 1
ATOM 683 C CA . PHE A 1 90 ? -7.545 -13.690 -8.007 1.00 87.25 90 PHE A CA 1
ATOM 684 C C . PHE A 1 90 ? -8.383 -13.423 -9.254 1.00 87.25 90 PHE A C 1
ATOM 686 O O . PHE A 1 90 ? -7.824 -13.295 -10.331 1.00 87.25 90 PHE A O 1
ATOM 693 N N . ASN A 1 91 ? -9.698 -13.247 -9.141 1.00 86.12 91 ASN A N 1
ATOM 694 C CA . ASN A 1 91 ? -10.523 -12.900 -10.302 1.00 86.12 91 ASN A CA 1
ATOM 695 C C . ASN A 1 91 ? -10.143 -11.536 -10.909 1.00 86.12 91 ASN A C 1
ATOM 697 O O . ASN A 1 91 ? -10.198 -11.376 -12.127 1.00 86.12 91 ASN A O 1
ATOM 701 N N . GLY A 1 92 ? -9.673 -10.595 -10.082 1.00 80.88 92 GLY A N 1
ATOM 702 C CA . GLY A 1 92 ? -9.110 -9.314 -10.521 1.00 80.88 92 GLY A CA 1
ATOM 703 C C . GLY A 1 92 ? -7.688 -9.397 -11.099 1.00 80.88 92 GLY A C 1
ATOM 704 O O . GL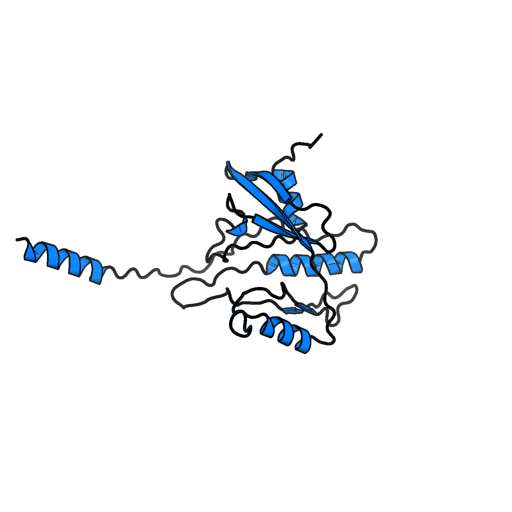Y A 1 92 ? -7.151 -8.388 -11.568 1.00 80.88 92 GLY A O 1
ATOM 705 N N . TYR A 1 93 ? -7.049 -10.572 -11.075 1.00 80.94 93 TYR A N 1
ATOM 706 C CA . TYR A 1 93 ? -5.737 -10.812 -11.675 1.00 80.94 93 TYR A CA 1
ATOM 707 C C . TYR A 1 93 ? -5.810 -10.693 -13.198 1.00 80.94 93 TYR A C 1
ATOM 709 O O . TYR A 1 93 ? -6.700 -11.251 -13.841 1.00 80.94 93 TYR A O 1
ATOM 717 N N . LYS A 1 94 ? -4.822 -10.028 -13.812 1.00 77.44 94 LYS A N 1
ATOM 718 C CA . LYS A 1 94 ? -4.830 -9.705 -15.250 1.00 77.44 94 LYS A CA 1
ATOM 719 C C . LYS A 1 94 ? -5.044 -10.932 -16.151 1.00 77.44 94 LYS A C 1
ATOM 721 O O . LYS A 1 94 ? -5.650 -10.791 -17.207 1.00 77.44 94 LYS A O 1
ATOM 726 N N . ARG A 1 95 ? -4.543 -12.117 -15.772 1.00 78.19 95 ARG A N 1
ATOM 727 C CA . ARG A 1 95 ? -4.726 -13.346 -16.573 1.00 78.19 95 ARG A CA 1
ATOM 728 C C . ARG A 1 95 ? -6.023 -14.100 -16.267 1.00 78.19 95 ARG A C 1
ATOM 730 O O . ARG A 1 95 ? -6.448 -14.879 -17.108 1.00 78.19 95 ARG A O 1
ATOM 737 N N . ALA A 1 96 ? -6.630 -13.883 -15.102 1.00 80.19 96 ALA A N 1
ATOM 738 C CA . ALA A 1 96 ? -7.900 -14.509 -14.727 1.00 80.19 96 ALA A CA 1
ATOM 739 C C . ALA A 1 96 ? -9.110 -13.677 -15.192 1.00 80.19 96 ALA A C 1
ATOM 741 O O . ALA A 1 96 ? -10.168 -14.222 -15.500 1.00 80.19 96 ALA A O 1
ATOM 742 N N . ASN A 1 97 ? -8.948 -12.356 -15.292 1.00 78.25 97 ASN A N 1
ATOM 743 C CA . ASN A 1 97 ? -9.990 -11.447 -15.747 1.00 78.25 97 ASN A CA 1
ATOM 744 C C . ASN A 1 97 ? -10.177 -11.507 -17.275 1.00 78.25 97 ASN A C 1
ATOM 746 O O . ASN A 1 97 ? -9.232 -11.287 -18.040 1.00 78.25 97 ASN A O 1
ATOM 750 N N . LYS A 1 98 ? -11.429 -11.663 -17.730 1.00 79.44 98 LYS A N 1
ATOM 751 C CA . LYS A 1 98 ? -11.819 -11.593 -19.152 1.00 79.44 98 LYS A CA 1
ATOM 752 C C . LYS A 1 98 ? -11.363 -10.298 -19.834 1.00 79.44 98 LYS A C 1
ATOM 754 O O . LYS A 1 98 ? -10.996 -10.320 -21.004 1.00 79.44 98 LYS A O 1
ATOM 759 N N . ARG A 1 99 ? -11.348 -9.170 -19.110 1.00 80.50 99 ARG A N 1
ATOM 760 C CA . ARG A 1 99 ? -10.944 -7.853 -19.638 1.00 80.50 99 ARG A CA 1
ATOM 761 C C . ARG A 1 99 ? -9.430 -7.689 -19.792 1.00 80.50 99 ARG A C 1
ATOM 763 O O . ARG A 1 99 ? -9.001 -6.688 -20.359 1.00 80.50 99 ARG A O 1
ATOM 770 N N . ARG A 1 100 ? -8.617 -8.620 -19.271 1.00 75.38 100 ARG A N 1
ATOM 771 C CA . ARG A 1 100 ? -7.142 -8.560 -19.268 1.00 75.38 100 ARG A CA 1
ATOM 772 C C . ARG A 1 100 ? -6.564 -7.237 -18.750 1.00 75.38 100 ARG A C 1
ATOM 774 O O . ARG A 1 100 ? -5.475 -6.820 -19.153 1.00 75.38 100 ARG A O 1
ATOM 781 N N . ARG A 1 101 ? -7.284 -6.575 -17.843 1.00 70.06 101 ARG A N 1
ATOM 782 C CA . ARG A 1 101 ? -6.843 -5.355 -17.163 1.00 70.06 101 ARG A CA 1
ATOM 783 C C . ARG A 1 101 ? -6.402 -5.703 -15.752 1.00 70.06 101 ARG A C 1
ATOM 785 O O . ARG A 1 101 ? -7.018 -6.528 -15.085 1.00 70.06 101 ARG A O 1
ATOM 792 N N . SER A 1 102 ? -5.306 -5.091 -15.330 1.00 62.47 102 SER A N 1
ATOM 793 C CA . SER A 1 102 ? -4.865 -5.100 -13.942 1.00 62.47 102 SER A CA 1
ATOM 794 C C . SER A 1 102 ? -5.702 -4.103 -13.139 1.00 62.47 102 SER A C 1
ATOM 796 O O . SER A 1 102 ? -5.918 -2.986 -13.607 1.00 62.47 102 SER A O 1
ATOM 798 N N . ASN A 1 103 ? -6.094 -4.517 -11.932 1.00 62.28 103 ASN A N 1
ATOM 799 C CA . ASN A 1 103 ? -6.718 -3.737 -10.852 1.00 62.28 103 ASN A CA 1
ATOM 800 C C . ASN A 1 103 ? -8.252 -3.637 -10.885 1.00 62.28 103 ASN A C 1
ATOM 802 O O . ASN A 1 103 ? -8.817 -2.611 -11.249 1.00 62.28 103 ASN A O 1
ATOM 806 N N . GLU A 1 104 ? -8.917 -4.684 -10.387 1.00 75.00 104 GLU A N 1
ATOM 807 C CA . GLU A 1 104 ? -10.300 -4.598 -9.879 1.00 75.00 104 GLU A CA 1
ATOM 808 C C . GLU A 1 104 ? -10.349 -4.362 -8.352 1.00 75.00 104 GLU A C 1
ATOM 810 O O . GLU A 1 104 ? -11.326 -3.815 -7.852 1.00 75.00 104 GLU A O 1
ATOM 815 N N . PHE A 1 105 ? -9.274 -4.696 -7.617 1.00 82.38 105 PHE A N 1
ATOM 816 C CA . PHE A 1 105 ? -9.114 -4.474 -6.171 1.00 82.38 105 PHE A CA 1
ATOM 817 C C . PHE A 1 105 ? -7.659 -4.097 -5.839 1.00 82.38 105 PHE A C 1
ATOM 819 O O . PHE A 1 105 ? -6.737 -4.634 -6.454 1.00 82.38 105 PHE A O 1
ATOM 826 N N . LEU A 1 106 ? -7.450 -3.195 -4.871 1.00 82.50 106 LEU A N 1
ATOM 827 C CA . LEU A 1 106 ? -6.113 -2.757 -4.434 1.00 82.50 106 LEU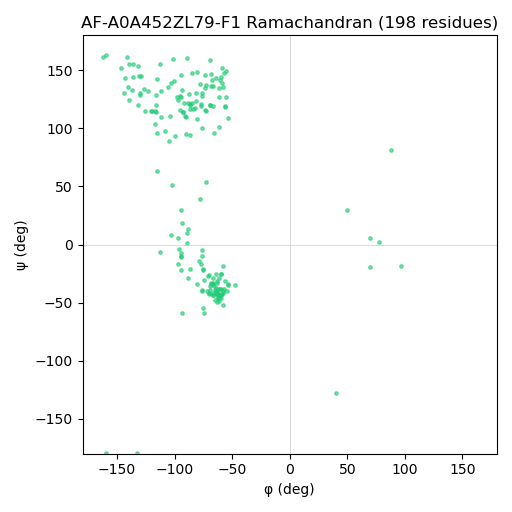 A CA 1
ATOM 828 C C . LEU A 1 106 ? -5.412 -3.816 -3.568 1.00 82.50 106 LEU A C 1
ATOM 830 O O . LEU A 1 106 ? -4.284 -4.213 -3.846 1.00 82.50 106 LEU A O 1
ATOM 834 N N . ALA A 1 107 ? -6.090 -4.236 -2.502 1.00 88.75 107 ALA A N 1
ATOM 835 C CA . ALA A 1 107 ? -5.626 -5.204 -1.521 1.00 88.75 107 ALA A CA 1
ATOM 836 C C . ALA A 1 107 ? -6.830 -5.742 -0.737 1.00 88.75 107 ALA A C 1
ATOM 838 O O . ALA A 1 107 ? -7.896 -5.123 -0.717 1.00 88.75 107 ALA A O 1
ATOM 839 N N . GLY A 1 108 ? -6.647 -6.887 -0.093 1.00 92.19 108 GLY A N 1
ATOM 840 C CA . GLY A 1 108 ? -7.559 -7.455 0.886 1.00 92.19 108 GLY A CA 1
ATOM 841 C C . GLY A 1 108 ? -6.890 -7.514 2.252 1.00 92.19 108 GLY A C 1
ATOM 842 O O . GLY A 1 108 ? -5.700 -7.809 2.343 1.00 92.19 108 GLY A O 1
ATOM 843 N N . TYR A 1 109 ? -7.666 -7.247 3.297 1.00 93.19 109 TYR A N 1
ATOM 844 C CA . TYR A 1 109 ? -7.206 -7.276 4.680 1.00 93.19 109 TYR A CA 1
ATOM 845 C C . TYR A 1 109 ? -8.066 -8.256 5.467 1.00 93.19 109 TYR A C 1
ATOM 847 O O . TYR A 1 109 ? -9.293 -8.204 5.381 1.00 93.19 109 TYR A O 1
ATOM 855 N N . ASP A 1 110 ? -7.417 -9.124 6.230 1.00 94.50 110 ASP A N 1
ATOM 856 C CA . ASP A 1 110 ? -8.054 -9.998 7.206 1.00 94.50 110 ASP A CA 1
ATOM 857 C C . ASP A 1 110 ? -7.369 -9.788 8.558 1.00 94.50 110 ASP A C 1
ATOM 859 O O . ASP A 1 110 ? -6.173 -10.038 8.689 1.00 94.50 110 ASP A O 1
ATOM 863 N N . PHE A 1 111 ? -8.115 -9.270 9.534 1.00 92.06 111 PHE A N 1
ATOM 864 C CA . PHE A 1 111 ? -7.602 -8.882 10.851 1.00 92.06 111 PHE A CA 1
ATOM 865 C C . PHE A 1 111 ? -7.610 -10.024 11.884 1.00 92.06 111 PHE A C 1
ATOM 867 O O . PHE A 1 111 ? -7.406 -9.743 13.061 1.00 92.06 111 PHE A O 1
ATOM 874 N N . LEU A 1 112 ? -7.809 -11.284 11.475 1.00 91.94 112 LEU A N 1
ATOM 875 C CA . LEU A 1 112 ? -7.613 -12.486 12.307 1.00 91.94 112 LEU A CA 1
ATOM 876 C C . LEU A 1 112 ? -8.107 -12.322 13.766 1.00 91.94 112 LEU A C 1
ATOM 878 O O . LEU A 1 112 ? -9.244 -11.920 14.000 1.00 91.94 112 LEU A O 1
ATOM 882 N N . ASP A 1 113 ? -7.254 -12.627 14.744 1.00 92.81 113 ASP A N 1
ATOM 883 C CA . ASP A 1 113 ? -7.456 -12.504 16.189 1.00 92.81 113 ASP A CA 1
ATOM 884 C C . ASP A 1 113 ? -6.909 -11.177 16.755 1.00 92.81 113 ASP A C 1
ATOM 886 O O . ASP A 1 113 ? -6.506 -11.096 17.918 1.00 92.81 113 ASP A O 1
ATOM 890 N N . THR A 1 114 ? -6.900 -10.112 15.942 1.00 92.62 114 THR A N 1
ATOM 891 C CA . THR A 1 114 ? -6.457 -8.779 16.372 1.00 92.62 114 THR A CA 1
ATOM 892 C C . THR A 1 114 ? -7.237 -8.311 17.607 1.00 92.62 114 THR A C 1
ATOM 894 O O . THR A 1 114 ? -8.467 -8.250 17.614 1.00 92.62 114 THR A O 1
ATOM 897 N N . SER A 1 115 ? -6.512 -7.913 18.650 1.00 92.38 115 SER A N 1
ATOM 898 C CA . SER A 1 115 ? -7.041 -7.384 19.912 1.00 92.38 115 SER A CA 1
ATOM 899 C C . SER A 1 115 ? -6.294 -6.108 20.302 1.00 92.38 115 SER A C 1
ATOM 901 O O . SER A 1 115 ? -5.388 -5.691 19.600 1.00 92.38 115 SER A O 1
ATOM 903 N N . LYS A 1 116 ? -6.613 -5.469 21.435 1.00 88.75 116 LYS A N 1
ATOM 904 C CA . LYS A 1 116 ? -5.940 -4.215 21.843 1.00 88.75 116 LYS A CA 1
ATOM 905 C C . LYS A 1 116 ? -4.418 -4.332 22.033 1.00 88.75 116 LYS A C 1
ATOM 907 O O . LYS A 1 116 ? -3.728 -3.321 21.952 1.00 88.75 116 LYS A O 1
ATOM 912 N N . GLY A 1 117 ? -3.909 -5.528 22.331 1.00 88.56 117 GLY A N 1
ATOM 913 C CA . GLY A 1 117 ? -2.481 -5.781 22.566 1.00 88.56 117 GLY A CA 1
ATOM 914 C C . GLY A 1 117 ? -1.808 -6.648 21.501 1.00 88.56 117 GLY A C 1
ATOM 915 O O . GLY A 1 117 ? -0.596 -6.828 21.559 1.00 88.56 117 GLY A O 1
ATOM 916 N N . LEU A 1 118 ? -2.569 -7.190 20.547 1.00 92.06 118 LEU A N 1
ATOM 917 C CA . LEU A 1 118 ? -2.079 -8.125 19.535 1.00 92.06 118 LEU A CA 1
ATOM 918 C C . LEU A 1 118 ? -2.563 -7.673 18.164 1.00 92.06 118 LEU A C 1
ATOM 920 O O . LEU A 1 118 ? -3.766 -7.607 17.922 1.00 92.06 118 LEU A O 1
ATOM 924 N N . PHE A 1 119 ? -1.624 -7.385 17.268 1.00 92.69 119 PHE A N 1
ATOM 925 C CA . PHE A 1 119 ? -1.925 -6.980 15.902 1.00 92.69 119 PHE A CA 1
ATOM 926 C C . PHE A 1 119 ? -1.564 -8.100 14.928 1.00 92.69 119 PHE A C 1
ATOM 928 O O . PHE A 1 119 ? -0.404 -8.242 14.540 1.00 92.69 119 PHE A O 1
ATOM 935 N N . HIS A 1 120 ? -2.563 -8.893 14.537 1.00 94.94 120 HIS A N 1
ATOM 936 C CA . HIS A 1 120 ? -2.414 -9.997 13.592 1.00 94.94 120 HIS A CA 1
ATOM 937 C C . HIS A 1 120 ? -3.232 -9.711 12.336 1.00 94.94 120 HIS A C 1
ATOM 939 O O . HIS A 1 120 ? -4.459 -9.664 12.366 1.00 94.94 120 HIS A O 1
ATOM 945 N N . VAL A 1 121 ? -2.552 -9.519 11.208 1.00 93.69 121 VAL A N 1
ATOM 946 C CA . VAL A 1 121 ? -3.213 -9.180 9.947 1.00 93.69 121 VAL A CA 1
ATOM 947 C C . VAL A 1 121 ? -2.625 -9.972 8.788 1.00 93.69 121 VAL A C 1
ATOM 949 O O . VAL A 1 121 ? -1.409 -10.020 8.600 1.00 93.69 121 VAL A O 1
ATOM 952 N N . TYR A 1 122 ? -3.497 -10.544 7.960 1.00 94.00 122 TYR A N 1
ATOM 953 C CA . TYR A 1 122 ? -3.135 -10.984 6.621 1.00 94.00 122 TYR A CA 1
ATOM 954 C C . TYR A 1 122 ? -3.464 -9.907 5.599 1.00 94.00 122 TYR A C 1
ATOM 956 O O . TYR A 1 122 ? -4.591 -9.420 5.501 1.00 94.00 122 TYR A O 1
ATOM 964 N N . ILE A 1 123 ? -2.455 -9.564 4.800 1.00 92.69 123 ILE A N 1
ATOM 965 C CA . ILE A 1 123 ? -2.565 -8.600 3.711 1.00 92.69 123 ILE A CA 1
ATOM 966 C C . ILE A 1 123 ? -2.399 -9.366 2.407 1.00 92.69 123 ILE A C 1
ATOM 968 O O . ILE A 1 123 ? -1.311 -9.835 2.074 1.00 92.69 123 ILE A O 1
ATOM 972 N N . LEU A 1 124 ? -3.493 -9.489 1.665 1.00 91.25 124 LEU A N 1
ATOM 973 C CA . LEU A 1 124 ? -3.514 -10.134 0.364 1.00 91.25 124 LEU A CA 1
ATOM 974 C C . LEU A 1 124 ? -3.434 -9.057 -0.711 1.00 91.25 124 LEU A C 1
ATOM 976 O O . LEU A 1 124 ? -4.226 -8.116 -0.734 1.00 91.25 124 LEU A O 1
ATOM 980 N N . TYR A 1 125 ? -2.487 -9.191 -1.627 1.00 87.56 125 TYR A N 1
ATOM 981 C CA . TYR A 1 125 ? -2.294 -8.237 -2.710 1.00 87.56 125 TYR A CA 1
ATOM 982 C C . TYR A 1 125 ? -1.937 -8.964 -3.999 1.00 87.56 125 TYR A C 1
ATOM 984 O O . TYR A 1 125 ? -1.523 -10.122 -4.008 1.00 87.56 125 TYR A O 1
ATOM 992 N N . ASN A 1 126 ? -2.112 -8.267 -5.115 1.00 82.31 126 ASN A N 1
ATOM 993 C CA . ASN A 1 126 ? -1.806 -8.820 -6.418 1.00 82.31 126 ASN A CA 1
ATOM 994 C C . ASN A 1 126 ? -0.313 -8.650 -6.741 1.00 82.31 126 ASN A C 1
ATOM 996 O O . ASN A 1 126 ? 0.174 -7.532 -6.909 1.00 82.31 126 ASN A O 1
ATOM 1000 N N . SER A 1 127 ? 0.393 -9.767 -6.895 1.00 78.94 127 SER A N 1
ATOM 1001 C CA . SER A 1 127 ? 1.812 -9.814 -7.249 1.00 78.94 127 SER A CA 1
ATOM 1002 C C . SER A 1 127 ? 2.075 -9.942 -8.757 1.00 78.94 127 SER A C 1
ATOM 1004 O O . SER A 1 127 ? 3.188 -10.265 -9.144 1.00 78.94 127 SER A O 1
ATOM 1006 N N . SER A 1 128 ? 1.105 -9.638 -9.637 1.00 76.25 128 SER A N 1
ATOM 1007 C CA . SER A 1 128 ? 1.256 -9.697 -11.115 1.00 76.25 128 SER A CA 1
ATOM 1008 C C . SER A 1 128 ? 2.521 -9.034 -11.644 1.00 76.25 128 SER A C 1
ATOM 1010 O O . SER A 1 128 ? 3.049 -9.436 -12.680 1.00 76.25 128 SER A O 1
ATOM 1012 N N . PHE A 1 129 ? 2.921 -7.954 -10.979 1.00 74.94 129 PHE A N 1
ATOM 1013 C CA . PHE A 1 129 ? 4.057 -7.136 -11.360 1.00 74.94 129 PHE A CA 1
ATOM 1014 C C . PHE A 1 129 ? 5.341 -7.540 -10.645 1.00 74.94 129 PHE A C 1
ATOM 1016 O O . PHE A 1 129 ? 6.379 -7.012 -11.015 1.00 74.94 129 PHE A O 1
ATOM 1023 N N . SER A 1 130 ? 5.286 -8.458 -9.672 1.00 72.88 130 SER A N 1
ATOM 1024 C CA . SER A 1 130 ? 6.465 -9.147 -9.149 1.00 72.88 130 SER A CA 1
ATOM 1025 C C . SER A 1 130 ? 6.869 -10.190 -10.181 1.00 72.88 130 SER A C 1
ATOM 1027 O O . SER A 1 130 ? 6.218 -11.225 -10.331 1.00 72.88 130 SER A O 1
ATOM 1029 N N . ARG A 1 131 ? 7.879 -9.865 -10.982 1.00 64.25 131 ARG A N 1
ATOM 1030 C CA . ARG A 1 131 ? 8.415 -10.768 -11.993 1.00 64.25 131 ARG A CA 1
ATOM 1031 C C . ARG A 1 131 ? 9.857 -11.058 -11.621 1.00 64.25 131 ARG A C 1
ATOM 1033 O O . ARG A 1 131 ? 10.688 -10.157 -11.650 1.00 64.25 131 ARG A O 1
ATOM 1040 N N . ASP A 1 132 ? 10.123 -12.313 -11.291 1.00 62.69 132 ASP A N 1
ATOM 1041 C CA . ASP A 1 132 ? 11.473 -12.847 -11.204 1.00 62.69 132 ASP A CA 1
ATOM 1042 C C . ASP A 1 132 ? 11.716 -13.699 -12.451 1.00 62.69 132 ASP A C 1
ATOM 1044 O O . ASP A 1 132 ? 11.072 -14.727 -12.657 1.00 62.69 132 ASP A O 1
ATOM 1048 N N . ASN A 1 133 ? 12.582 -13.204 -13.331 1.00 59.19 133 ASN A N 1
ATOM 1049 C CA . ASN A 1 133 ? 12.980 -13.904 -14.549 1.00 59.19 133 ASN A CA 1
ATOM 1050 C C . ASN A 1 133 ? 14.380 -14.532 -14.407 1.00 59.19 133 ASN A C 1
ATOM 1052 O O . ASN A 1 133 ? 14.948 -14.943 -15.415 1.00 59.19 133 ASN A O 1
ATOM 1056 N N . GLY A 1 134 ? 14.993 -14.532 -13.214 1.00 59.47 134 GLY A N 1
ATOM 1057 C CA . GLY A 1 134 ? 16.355 -15.030 -12.971 1.00 59.47 134 GLY A CA 1
ATOM 1058 C C . GLY A 1 134 ? 17.490 -14.178 -13.567 1.00 59.47 134 GLY A C 1
ATOM 1059 O O . GLY A 1 134 ? 18.625 -14.264 -13.108 1.00 59.47 134 GLY A O 1
ATOM 1060 N N . HIS A 1 135 ? 17.198 -13.328 -14.557 1.00 59.84 135 HIS A N 1
ATOM 1061 C CA . HIS A 1 135 ? 18.157 -12.421 -15.204 1.00 59.84 135 HIS A CA 1
ATOM 1062 C C . HIS A 1 135 ? 18.136 -10.986 -14.650 1.00 59.84 135 HIS A C 1
ATOM 1064 O O . HIS A 1 135 ? 19.078 -10.228 -14.870 1.00 59.84 135 HIS A O 1
ATOM 1070 N N . HIS A 1 136 ? 17.079 -10.606 -13.926 1.00 62.03 136 HIS A N 1
ATOM 1071 C CA . HIS A 1 136 ? 16.914 -9.286 -13.312 1.00 62.03 136 HIS A CA 1
ATOM 1072 C C . HIS A 1 136 ? 16.479 -9.443 -11.855 1.00 62.03 136 HIS A C 1
ATOM 1074 O O . HIS A 1 136 ? 15.854 -10.443 -11.506 1.00 62.03 136 HIS A O 1
ATOM 1080 N N . SER A 1 137 ? 16.789 -8.454 -11.011 1.00 66.50 137 SER A N 1
ATOM 1081 C CA . SER A 1 137 ? 16.295 -8.420 -9.631 1.00 66.50 137 SER A CA 1
ATOM 1082 C C . SER A 1 137 ? 14.762 -8.422 -9.607 1.00 66.50 137 SER A C 1
ATOM 1084 O O . SER A 1 137 ? 14.116 -7.943 -10.535 1.00 66.50 137 SER A O 1
ATOM 1086 N N . MET A 1 138 ? 14.149 -8.948 -8.549 1.00 71.69 138 MET A N 1
ATOM 1087 C CA . MET A 1 138 ? 12.694 -8.887 -8.397 1.00 71.69 138 MET A CA 1
ATOM 1088 C C . MET A 1 138 ? 12.223 -7.424 -8.319 1.00 71.69 138 MET A C 1
ATOM 1090 O O . MET A 1 138 ? 12.803 -6.612 -7.593 1.00 71.69 138 MET A O 1
ATOM 1094 N N . THR A 1 139 ? 11.162 -7.091 -9.056 1.00 77.69 139 THR A N 1
ATOM 1095 C CA . THR A 1 139 ? 10.495 -5.781 -9.009 1.00 77.69 139 THR A CA 1
ATOM 1096 C C . THR A 1 139 ? 9.997 -5.462 -7.607 1.00 77.69 139 THR A C 1
ATOM 1098 O O . THR A 1 139 ? 9.367 -6.293 -6.946 1.00 77.69 139 THR A O 1
ATOM 1101 N N . VAL A 1 140 ? 10.218 -4.229 -7.157 1.00 79.75 140 VAL A N 1
ATOM 1102 C CA . VAL A 1 140 ? 9.840 -3.830 -5.805 1.00 79.75 140 VAL A CA 1
ATOM 1103 C C . VAL A 1 140 ? 8.426 -3.280 -5.775 1.00 79.75 140 VAL A C 1
ATOM 1105 O O . VAL A 1 140 ? 8.114 -2.204 -6.280 1.00 79.75 140 VAL A O 1
ATOM 1108 N N . LEU A 1 141 ? 7.540 -4.066 -5.168 1.00 81.88 141 LEU A N 1
ATOM 1109 C CA . LEU A 1 141 ? 6.138 -3.720 -4.992 1.00 81.88 141 LEU A CA 1
ATOM 1110 C C . LEU A 1 141 ? 5.939 -2.771 -3.805 1.00 81.88 141 LEU A C 1
ATOM 1112 O O . LEU A 1 141 ? 6.606 -2.864 -2.777 1.00 81.88 141 LEU A O 1
ATOM 1116 N N . ARG A 1 142 ? 4.930 -1.901 -3.905 1.00 81.12 142 ARG A N 1
ATOM 1117 C CA . ARG A 1 142 ? 4.585 -0.875 -2.902 1.00 81.12 142 ARG A CA 1
ATOM 1118 C C . ARG A 1 142 ? 3.834 -1.451 -1.681 1.00 81.12 142 ARG A C 1
ATOM 1120 O O . ARG A 1 142 ? 2.905 -0.831 -1.171 1.00 81.12 142 ARG A O 1
ATOM 1127 N N . VAL A 1 143 ? 4.215 -2.641 -1.205 1.00 84.50 143 VAL A N 1
ATOM 1128 C CA . VAL A 1 143 ? 3.503 -3.395 -0.146 1.00 84.50 143 VAL A CA 1
ATOM 1129 C C . VAL A 1 143 ? 3.548 -2.673 1.199 1.00 84.50 143 VAL A C 1
ATOM 1131 O O . VAL A 1 143 ? 2.550 -2.651 1.914 1.00 84.50 143 VAL A O 1
ATOM 1134 N N . ALA A 1 144 ? 4.657 -2.002 1.523 1.00 85.69 144 ALA A N 1
ATOM 1135 C CA . ALA A 1 144 ? 4.799 -1.260 2.777 1.00 85.69 144 ALA A CA 1
ATOM 1136 C C . ALA A 1 144 ? 3.701 -0.197 2.978 1.00 85.69 144 ALA A C 1
ATOM 1138 O O . ALA A 1 144 ? 3.269 0.043 4.101 1.00 85.69 144 ALA A O 1
ATOM 1139 N N . ARG A 1 145 ? 3.183 0.393 1.891 1.00 84.19 145 ARG A N 1
ATOM 1140 C CA . ARG A 1 145 ? 2.070 1.355 1.949 1.00 84.19 145 ARG A CA 1
ATOM 1141 C C . ARG A 1 145 ? 0.749 0.685 2.358 1.00 84.19 145 ARG A C 1
ATOM 1143 O O . ARG A 1 145 ? -0.049 1.303 3.056 1.00 84.19 145 ARG A O 1
ATOM 1150 N N . LEU A 1 146 ? 0.537 -0.576 1.971 1.00 86.38 146 LEU A N 1
ATOM 1151 C CA . LEU A 1 146 ? -0.621 -1.381 2.386 1.00 86.38 146 LEU A CA 1
ATOM 1152 C C . LEU A 1 146 ? -0.524 -1.757 3.869 1.00 86.38 146 LEU A C 1
ATOM 1154 O O . LEU A 1 146 ? -1.495 -1.631 4.610 1.00 86.38 146 LEU A O 1
ATOM 1158 N N . VAL A 1 147 ? 0.674 -2.145 4.317 1.00 89.12 147 VAL A N 1
ATOM 1159 C CA . VAL A 1 147 ? 0.950 -2.418 5.737 1.00 89.12 147 VAL A CA 1
ATOM 1160 C C . VAL A 1 147 ? 0.695 -1.166 6.574 1.00 89.12 147 VAL A C 1
ATOM 1162 O O . VAL A 1 147 ? -0.021 -1.229 7.567 1.00 89.12 147 VAL A O 1
ATOM 1165 N N . ASN A 1 148 ? 1.192 -0.008 6.126 1.00 89.12 148 ASN A N 1
ATOM 1166 C CA . ASN A 1 148 ? 0.983 1.269 6.807 1.00 89.12 148 ASN A CA 1
ATOM 1167 C C . ASN A 1 148 ? -0.507 1.606 6.993 1.00 89.12 148 ASN A C 1
ATOM 1169 O O . ASN A 1 148 ? -0.907 2.125 8.037 1.00 89.12 148 ASN A O 1
ATOM 1173 N N . MET A 1 149 ? -1.335 1.280 5.993 1.00 86.62 149 MET A N 1
ATOM 1174 C CA . MET A 1 149 ? -2.787 1.449 6.064 1.00 86.62 149 MET A CA 1
ATOM 1175 C C . MET A 1 149 ? -3.402 0.581 7.164 1.00 86.62 149 MET A C 1
ATOM 1177 O O . MET A 1 149 ? -4.155 1.094 7.992 1.00 86.62 149 MET A O 1
ATOM 1181 N N . ALA A 1 150 ? -3.063 -0.712 7.191 1.00 90.19 150 ALA A N 1
ATOM 1182 C CA . ALA A 1 150 ? -3.571 -1.649 8.190 1.00 90.19 150 ALA A CA 1
ATOM 1183 C C . ALA A 1 150 ? -3.141 -1.249 9.610 1.00 90.19 150 ALA A C 1
ATOM 1185 O O . ALA A 1 150 ? -3.977 -1.193 10.511 1.00 90.19 150 ALA A O 1
ATOM 1186 N N . SER A 1 151 ? -1.868 -0.885 9.790 1.00 90.50 151 SER A N 1
ATOM 1187 C CA . SER A 1 151 ? -1.333 -0.435 11.079 1.00 90.50 151 SER A CA 1
ATOM 1188 C C . SER A 1 151 ? -1.998 0.855 11.557 1.00 90.50 151 SER A C 1
ATOM 1190 O O . SER A 1 151 ? -2.378 0.965 12.718 1.00 90.50 151 SER A O 1
ATOM 1192 N N . THR A 1 152 ? -2.209 1.826 10.664 1.00 89.44 152 THR A N 1
ATOM 1193 C CA . THR A 1 152 ? -2.906 3.075 11.012 1.00 89.44 152 THR A CA 1
ATOM 1194 C C . THR A 1 152 ? -4.361 2.823 11.404 1.00 89.44 152 THR A C 1
ATOM 1196 O O . THR A 1 152 ? -4.854 3.429 12.354 1.00 89.44 152 THR A O 1
ATOM 1199 N N . ALA A 1 153 ? -5.057 1.925 10.701 1.00 88.12 153 ALA A N 1
ATOM 1200 C CA . ALA A 1 153 ? -6.425 1.545 11.046 1.00 88.12 153 ALA A CA 1
ATOM 1201 C C . ALA A 1 153 ? -6.494 0.877 12.429 1.00 88.12 153 ALA A C 1
ATOM 1203 O O . ALA A 1 153 ? -7.363 1.217 13.231 1.00 88.12 153 ALA A O 1
ATOM 1204 N N . TYR A 1 154 ? -5.542 -0.007 12.733 1.00 91.19 154 TYR A N 1
ATOM 1205 C CA . TYR A 1 154 ? -5.421 -0.645 14.040 1.00 91.19 154 TYR A CA 1
ATOM 1206 C C . TYR A 1 154 ? -5.171 0.367 15.168 1.00 91.19 154 TYR A C 1
ATOM 1208 O O . TYR A 1 154 ? -5.897 0.367 16.160 1.00 91.19 154 TYR A O 1
ATOM 1216 N N . LEU A 1 155 ? -4.211 1.284 14.999 1.00 91.31 155 LEU A N 1
ATOM 1217 C CA . LEU A 1 155 ? -3.908 2.310 16.005 1.00 91.31 155 LEU A CA 1
ATOM 1218 C C . LEU A 1 155 ? -5.120 3.197 16.309 1.00 91.31 155 LEU A C 1
ATOM 1220 O O . LEU A 1 155 ? -5.415 3.449 17.476 1.00 91.31 155 LEU A O 1
ATOM 1224 N N . LYS A 1 156 ? -5.866 3.607 15.276 1.00 89.44 156 LYS A N 1
ATOM 1225 C CA . LYS A 1 156 ? -7.103 4.387 15.443 1.00 89.44 156 LYS A CA 1
ATOM 1226 C C . LYS A 1 156 ? -8.191 3.623 16.197 1.00 89.44 156 LYS A C 1
ATOM 1228 O O . LYS A 1 156 ? -8.963 4.240 16.925 1.00 89.44 156 LYS A O 1
ATOM 1233 N N . GLN A 1 157 ? -8.254 2.304 16.027 1.00 87.19 157 GLN A N 1
ATOM 1234 C CA . GLN A 1 157 ? -9.225 1.451 16.710 1.00 87.19 157 GLN A CA 1
ATOM 1235 C C . GLN A 1 157 ? -8.856 1.210 18.183 1.00 87.19 157 GLN A C 1
ATOM 1237 O O . GLN A 1 157 ? -9.738 1.182 19.040 1.00 87.19 157 GLN A O 1
ATOM 1242 N N . VAL A 1 158 ? -7.569 1.021 18.489 1.00 87.94 158 VAL A N 1
ATOM 1243 C CA . VAL A 1 158 ? -7.097 0.717 19.853 1.00 87.94 158 VAL A CA 1
ATOM 1244 C C . VAL A 1 158 ? -6.990 1.964 20.727 1.00 87.94 158 VAL A C 1
ATOM 1246 O O . VAL A 1 158 ? -7.261 1.885 21.926 1.00 87.94 158 VAL A O 1
ATOM 1249 N N . LEU A 1 159 ? -6.635 3.108 20.138 1.00 87.25 159 LEU A N 1
ATOM 1250 C CA . LEU A 1 159 ? -6.459 4.389 20.825 1.00 87.25 159 LEU A CA 1
ATOM 1251 C C . LEU A 1 159 ? -7.500 5.418 20.345 1.00 87.25 159 LEU A C 1
ATOM 1253 O O . LEU A 1 159 ? -7.133 6.438 19.752 1.00 87.25 159 LEU A O 1
ATOM 1257 N N . PRO A 1 160 ? -8.806 5.178 20.572 1.00 81.81 160 PRO A N 1
ATOM 1258 C CA . PRO A 1 160 ? -9.840 6.099 20.127 1.00 81.81 160 PRO A CA 1
ATOM 1259 C C . PRO A 1 160 ? -9.657 7.468 20.800 1.00 81.81 160 PRO A C 1
ATOM 1261 O O . PRO A 1 160 ? -9.561 7.567 22.021 1.00 81.81 160 PRO A O 1
ATOM 1264 N N . GLY A 1 161 ? -9.598 8.530 19.993 1.00 75.81 161 GLY A N 1
ATOM 1265 C CA . GLY A 1 161 ? -9.449 9.919 20.454 1.00 75.81 161 GLY A CA 1
ATOM 1266 C C . GLY A 1 161 ? -8.016 10.458 20.439 1.00 75.81 161 GLY A C 1
ATOM 1267 O O . GLY A 1 161 ? -7.829 11.672 20.394 1.00 75.81 161 GLY A O 1
ATOM 1268 N N . VAL A 1 162 ? -7.004 9.590 20.383 1.00 82.44 162 VAL A N 1
ATOM 1269 C CA . VAL A 1 162 ? -5.633 10.005 20.064 1.00 82.44 162 VAL A CA 1
ATOM 1270 C C . VAL A 1 162 ? -5.498 9.986 18.543 1.00 82.44 162 VAL A C 1
ATOM 1272 O O . VAL A 1 162 ? -5.837 8.992 17.905 1.00 82.44 162 VAL A O 1
ATOM 1275 N N . ASN A 1 163 ? -4.994 11.065 17.934 1.00 78.88 163 ASN A N 1
ATOM 1276 C CA . ASN A 1 163 ? -4.674 11.106 16.498 1.00 78.88 163 ASN A CA 1
ATOM 1277 C C . ASN A 1 163 ? -3.410 10.274 16.193 1.00 78.88 163 ASN A C 1
ATOM 1279 O O . ASN A 1 163 ? -2.438 10.777 15.632 1.00 78.88 163 ASN A O 1
ATOM 1283 N N . ALA A 1 164 ? -3.411 9.006 16.608 1.00 83.75 164 ALA A N 1
ATOM 1284 C CA . ALA A 1 164 ? -2.345 8.055 16.364 1.00 83.75 164 ALA A CA 1
ATOM 1285 C C . ALA A 1 164 ? -2.442 7.556 14.918 1.00 83.75 164 ALA A C 1
ATOM 1287 O O . ALA A 1 164 ? -3.443 6.975 14.493 1.00 83.75 164 ALA A O 1
ATOM 1288 N N . GLU A 1 165 ? -1.389 7.803 14.151 1.00 84.12 165 GLU A N 1
ATOM 1289 C CA . GLU A 1 165 ? -1.249 7.360 12.770 1.00 84.12 165 GLU A CA 1
ATOM 1290 C C . GLU A 1 165 ? 0.163 6.825 12.556 1.00 84.12 165 GLU A C 1
ATOM 1292 O O . GLU A 1 165 ? 1.121 7.340 13.133 1.00 84.12 165 GLU A O 1
ATOM 1297 N N . MET A 1 166 ? 0.293 5.789 11.728 1.00 84.62 166 MET A N 1
ATOM 1298 C CA . MET A 1 166 ? 1.603 5.310 11.312 1.00 84.62 166 MET A CA 1
ATOM 1299 C C . MET A 1 166 ? 2.031 6.123 10.085 1.00 84.62 166 MET A C 1
ATOM 1301 O O . MET A 1 166 ? 1.336 6.148 9.063 1.00 84.62 166 MET A O 1
ATOM 1305 N N . ARG A 1 167 ? 3.157 6.834 10.198 1.00 84.69 167 ARG A N 1
ATOM 1306 C CA . ARG A 1 167 ? 3.710 7.651 9.111 1.00 84.69 167 ARG A CA 1
ATOM 1307 C C . ARG A 1 167 ? 4.783 6.870 8.380 1.00 84.69 167 ARG A C 1
ATOM 1309 O O . ARG A 1 167 ? 5.751 6.422 8.989 1.00 84.69 167 ARG A O 1
ATOM 1316 N N . LEU A 1 168 ? 4.619 6.729 7.067 1.00 81.31 168 LEU A N 1
ATOM 1317 C CA . LEU A 1 168 ? 5.636 6.120 6.217 1.00 81.31 168 LEU A CA 1
ATOM 1318 C C . LEU A 1 168 ? 6.351 7.210 5.423 1.00 81.31 168 LEU A C 1
ATOM 1320 O O . LEU A 1 168 ? 5.932 7.566 4.318 1.00 81.31 168 LEU A O 1
ATOM 1324 N N . GLU A 1 169 ? 7.410 7.749 6.016 1.00 73.94 169 GLU A N 1
ATOM 1325 C CA . GLU A 1 169 ? 8.177 8.862 5.453 1.00 73.94 169 GLU A CA 1
ATOM 1326 C C . GLU A 1 169 ? 9.049 8.396 4.285 1.00 73.94 169 GLU A C 1
ATOM 1328 O O . GLU A 1 169 ? 8.848 8.823 3.148 1.00 73.94 169 GLU A O 1
ATOM 1333 N N . PHE A 1 170 ? 9.946 7.438 4.534 1.00 67.69 170 PHE A N 1
ATOM 1334 C CA . PHE A 1 170 ? 10.939 7.010 3.555 1.00 67.69 170 PHE A CA 1
ATOM 1335 C C . PHE A 1 170 ? 10.902 5.500 3.335 1.00 67.69 170 PHE A C 1
ATOM 1337 O O . PHE A 1 170 ? 10.879 4.705 4.273 1.00 67.69 170 PHE A O 1
ATOM 1344 N N . LEU A 1 171 ? 10.927 5.108 2.062 1.00 67.69 171 LEU A N 1
ATOM 1345 C CA . LEU A 1 171 ? 11.195 3.742 1.635 1.00 67.69 171 LEU A CA 1
ATOM 1346 C C . LEU A 1 171 ? 12.494 3.767 0.848 1.00 67.69 171 LEU A C 1
ATOM 1348 O O . LEU A 1 171 ? 12.500 4.089 -0.336 1.00 67.69 171 LEU A O 1
ATOM 1352 N N . LYS A 1 172 ? 13.594 3.454 1.528 1.00 68.12 172 LYS A N 1
ATOM 1353 C CA . LYS A 1 172 ? 14.858 3.158 0.864 1.00 68.12 172 LYS A CA 1
ATOM 1354 C C . LYS A 1 172 ? 14.945 1.652 0.673 1.00 68.12 172 LYS A C 1
ATOM 1356 O O . LYS A 1 172 ? 14.670 0.896 1.605 1.00 68.12 172 LYS A O 1
ATOM 1361 N N . GLU A 1 173 ? 15.311 1.218 -0.527 1.00 66.81 173 GLU A N 1
ATOM 1362 C CA . GLU A 1 173 ? 15.586 -0.196 -0.756 1.00 66.81 173 GLU A CA 1
ATOM 1363 C C . GLU A 1 173 ? 16.731 -0.693 0.129 1.00 66.81 173 GLU A C 1
ATOM 1365 O O . GLU A 1 173 ? 17.714 0.015 0.364 1.00 66.81 173 GLU A O 1
ATOM 1370 N N . MET A 1 174 ? 16.594 -1.925 0.622 1.00 65.56 174 MET A N 1
ATOM 1371 C CA . MET A 1 174 ? 17.687 -2.607 1.310 1.00 65.56 174 MET A CA 1
ATOM 1372 C C . MET A 1 174 ? 18.800 -2.945 0.306 1.00 65.56 174 MET A C 1
ATOM 1374 O O . MET A 1 174 ? 18.489 -3.257 -0.848 1.00 65.56 174 MET A O 1
ATOM 1378 N N . PRO A 1 175 ? 20.081 -2.935 0.719 1.00 59.38 175 PRO A N 1
ATOM 1379 C CA . PRO A 1 175 ? 21.180 -3.369 -0.135 1.00 59.38 175 PRO A CA 1
ATOM 1380 C C . PRO A 1 175 ? 20.935 -4.803 -0.617 1.00 59.38 175 PRO A C 1
ATOM 1382 O O . PRO A 1 175 ? 20.823 -5.728 0.188 1.00 59.38 175 PRO A O 1
ATOM 1385 N N . LYS A 1 176 ? 20.826 -4.994 -1.932 1.00 65.12 176 LYS A N 1
ATOM 1386 C CA . LYS A 1 176 ? 20.715 -6.322 -2.545 1.00 65.12 176 LYS A CA 1
ATOM 1387 C C . LYS A 1 176 ? 22.117 -6.897 -2.751 1.00 65.12 176 LYS A C 1
ATOM 1389 O O . LYS A 1 176 ? 23.066 -6.154 -3.005 1.00 65.12 176 LYS A O 1
ATOM 1394 N N . ALA A 1 177 ? 22.252 -8.219 -2.656 1.00 57.72 177 ALA A N 1
ATOM 1395 C CA . ALA A 1 177 ? 23.498 -8.888 -3.019 1.00 57.72 177 ALA A CA 1
ATOM 1396 C C . ALA A 1 177 ? 23.839 -8.585 -4.489 1.00 57.72 177 ALA A C 1
ATOM 1398 O O . ALA A 1 177 ? 22.948 -8.571 -5.340 1.00 57.72 177 ALA A O 1
ATOM 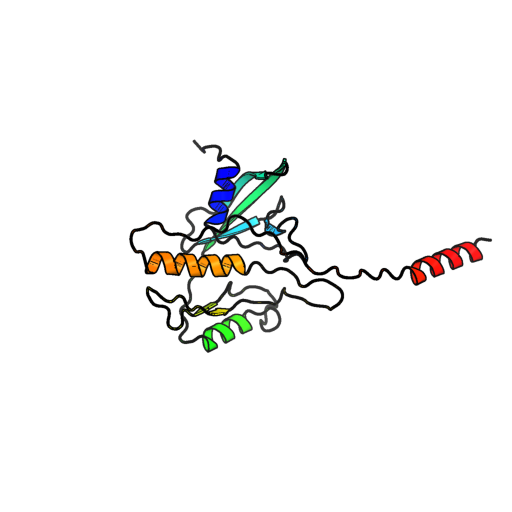1399 N N . ALA A 1 178 ? 25.118 -8.328 -4.776 1.00 53.66 178 ALA A N 1
ATOM 1400 C CA . ALA A 1 178 ? 25.572 -7.971 -6.115 1.00 53.66 178 ALA A CA 1
ATOM 1401 C C . ALA A 1 178 ? 25.173 -9.053 -7.130 1.00 53.66 178 ALA A C 1
ATOM 1403 O O . ALA A 1 178 ? 25.608 -10.203 -7.044 1.00 53.66 178 ALA A O 1
ATOM 1404 N N . ILE A 1 179 ? 24.355 -8.677 -8.111 1.00 58.31 179 ILE A N 1
ATOM 1405 C CA . ILE A 1 179 ? 24.014 -9.550 -9.230 1.00 58.31 179 ILE A CA 1
ATOM 1406 C C . ILE A 1 179 ? 25.162 -9.421 -10.227 1.00 58.31 179 ILE A C 1
ATOM 1408 O O . ILE A 1 179 ? 25.432 -8.329 -10.729 1.00 58.31 179 ILE A O 1
ATOM 1412 N N . LYS A 1 180 ? 25.881 -10.517 -10.498 1.00 53.72 180 LYS A N 1
ATOM 1413 C CA . LYS A 1 180 ? 26.912 -10.528 -11.545 1.00 53.72 180 LYS A CA 1
ATOM 1414 C C . LYS A 1 180 ? 26.229 -10.333 -12.900 1.00 53.72 180 LYS A C 1
ATOM 1416 O O . LYS A 1 180 ? 25.753 -11.299 -13.491 1.00 53.72 180 LYS A O 1
ATOM 1421 N N . MET A 1 181 ? 26.192 -9.094 -13.384 1.00 55.91 181 MET A N 1
ATOM 1422 C CA . MET A 1 181 ? 25.840 -8.771 -14.765 1.00 55.91 181 MET A CA 1
ATOM 1423 C C . MET A 1 181 ? 26.869 -9.451 -15.677 1.00 55.91 181 MET A C 1
ATOM 1425 O O . MET A 1 181 ? 28.007 -9.001 -15.786 1.00 55.91 181 MET A O 1
ATOM 1429 N N . LYS A 1 182 ? 26.500 -10.582 -16.283 1.00 60.72 182 LYS A N 1
ATOM 1430 C CA . LYS A 1 182 ? 27.304 -11.220 -17.328 1.00 60.72 182 LYS A CA 1
ATOM 1431 C C . LYS A 1 182 ? 26.905 -10.591 -18.659 1.00 60.72 182 LYS A C 1
ATOM 1433 O O . LYS A 1 182 ? 25.914 -10.995 -19.255 1.00 60.72 182 LYS A O 1
ATOM 1438 N N . LEU A 1 183 ? 27.640 -9.567 -19.080 1.00 65.00 183 LEU A N 1
ATOM 1439 C CA . LEU A 1 183 ? 27.534 -9.037 -20.437 1.00 65.00 183 LEU A CA 1
ATOM 1440 C C . LEU A 1 183 ? 28.361 -9.940 -21.353 1.00 65.00 183 LEU A C 1
ATOM 1442 O O . LEU A 1 183 ? 29.587 -9.935 -21.273 1.00 65.00 183 LEU A O 1
ATOM 1446 N N . ASP A 1 184 ? 27.691 -10.736 -22.184 1.00 66.19 184 ASP A N 1
ATOM 1447 C CA . ASP A 1 184 ? 28.356 -11.520 -23.221 1.00 66.19 184 ASP A CA 1
ATOM 1448 C C . ASP A 1 184 ? 28.424 -10.702 -24.515 1.00 66.19 184 ASP A C 1
ATOM 1450 O O . ASP A 1 184 ? 27.464 -10.614 -25.279 1.00 66.19 184 ASP A O 1
ATOM 1454 N N . LEU A 1 185 ? 29.559 -10.032 -24.711 1.00 76.75 185 LEU A N 1
ATOM 1455 C CA . LEU A 1 185 ? 29.823 -9.177 -25.871 1.00 76.75 185 LEU A CA 1
ATOM 1456 C C . LEU A 1 185 ? 30.452 -9.943 -27.041 1.00 76.75 185 LEU A C 1
ATOM 1458 O O . LEU A 1 185 ? 30.751 -9.331 -28.065 1.00 76.75 185 LEU A O 1
ATOM 1462 N N . THR A 1 186 ? 30.671 -11.257 -26.910 1.00 77.69 186 THR A N 1
ATOM 1463 C CA . THR A 1 186 ? 31.339 -12.064 -27.947 1.00 77.69 186 THR A CA 1
ATOM 1464 C C . THR A 1 186 ? 30.615 -11.988 -29.287 1.00 77.69 186 THR A C 1
ATOM 1466 O O . THR A 1 186 ? 31.255 -11.783 -30.311 1.00 77.69 186 THR A O 1
ATOM 1469 N N . THR A 1 187 ? 29.283 -12.038 -29.279 1.00 72.00 187 THR A N 1
ATOM 1470 C CA . THR A 1 187 ? 28.451 -11.927 -30.490 1.00 72.00 187 THR A CA 1
ATOM 1471 C C . THR A 1 187 ? 28.516 -10.550 -31.159 1.00 72.00 187 THR A C 1
ATOM 1473 O O . THR A 1 187 ? 28.472 -10.460 -32.383 1.00 72.00 187 THR A O 1
ATOM 1476 N N . LEU A 1 188 ? 28.654 -9.472 -30.378 1.00 76.12 188 LEU A N 1
ATOM 1477 C CA . LEU A 1 188 ? 28.798 -8.113 -30.910 1.00 76.12 188 LEU A CA 1
ATOM 1478 C C . LEU A 1 188 ? 30.182 -7.913 -31.545 1.00 76.12 188 LEU A C 1
ATOM 1480 O O . LEU A 1 188 ? 30.301 -7.288 -32.596 1.00 76.12 188 LEU A O 1
ATOM 1484 N N . LEU A 1 189 ? 31.218 -8.460 -30.906 1.00 80.56 189 LEU A N 1
ATOM 1485 C CA . LEU A 1 189 ? 32.593 -8.427 -31.400 1.00 80.56 189 LEU A CA 1
ATOM 1486 C C . LEU A 1 189 ? 32.753 -9.259 -32.677 1.00 80.56 189 LEU A C 1
ATOM 1488 O O . LEU A 1 189 ? 33.392 -8.792 -33.612 1.00 80.56 189 LEU A O 1
ATOM 1492 N N . ASP A 1 190 ? 32.136 -10.439 -32.748 1.00 75.06 190 ASP A N 1
ATOM 1493 C CA . ASP A 1 190 ? 32.195 -11.324 -33.919 1.00 75.06 190 ASP A CA 1
ATOM 1494 C C . ASP A 1 190 ? 31.605 -10.659 -35.175 1.00 75.06 190 ASP A C 1
ATOM 1496 O O . ASP A 1 190 ? 32.249 -10.604 -36.223 1.00 75.06 190 ASP A O 1
ATOM 1500 N N . ALA A 1 191 ? 30.433 -10.025 -35.048 1.00 80.44 191 ALA A N 1
ATOM 1501 C CA . ALA A 1 191 ? 29.837 -9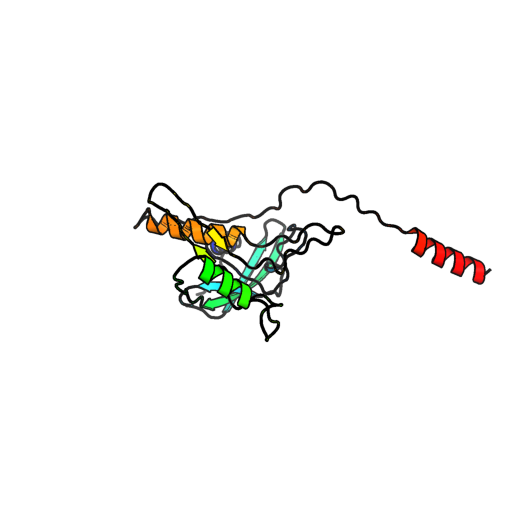.253 -36.139 1.00 80.44 191 ALA A CA 1
ATOM 1502 C C . ALA A 1 191 ? 30.731 -8.079 -36.583 1.00 80.44 191 ALA A C 1
ATOM 1504 O O . ALA A 1 191 ? 30.850 -7.809 -37.779 1.00 80.44 191 ALA A O 1
ATOM 1505 N N . LEU A 1 192 ? 31.390 -7.405 -35.633 1.00 80.88 192 LEU A N 1
ATOM 1506 C CA . LEU A 1 192 ? 32.306 -6.302 -35.923 1.00 80.88 192 LEU A CA 1
ATOM 1507 C C . LEU A 1 192 ? 33.535 -6.789 -36.710 1.00 80.88 192 LEU A C 1
ATOM 1509 O O . LEU A 1 192 ? 33.871 -6.216 -37.747 1.00 80.88 192 LEU A O 1
ATOM 1513 N N . PHE A 1 193 ? 34.170 -7.878 -36.267 1.00 78.94 193 PHE A N 1
ATOM 1514 C CA . PHE A 1 193 ? 35.313 -8.475 -36.964 1.00 78.94 193 PHE A CA 1
ATOM 1515 C C . PHE A 1 193 ? 34.927 -9.018 -38.345 1.00 78.94 193 PHE A C 1
ATOM 1517 O O . PHE A 1 193 ? 35.688 -8.848 -39.300 1.00 78.94 193 PHE A O 1
ATOM 1524 N N . PHE A 1 194 ? 33.731 -9.594 -38.492 1.00 77.25 194 PHE A N 1
ATOM 1525 C CA . PHE A 1 194 ? 33.220 -10.021 -39.794 1.00 77.25 194 PHE A CA 1
ATOM 1526 C C . PHE A 1 194 ? 33.050 -8.837 -40.755 1.00 77.25 194 PHE A C 1
ATOM 1528 O O . PHE A 1 194 ? 33.512 -8.885 -41.890 1.00 77.25 194 PHE A O 1
ATOM 1535 N N . THR A 1 195 ? 32.459 -7.726 -40.301 1.00 80.50 195 THR A N 1
ATOM 1536 C CA . THR A 1 195 ? 32.348 -6.529 -41.153 1.00 80.50 195 THR A CA 1
ATOM 1537 C C . THR A 1 195 ? 33.711 -5.963 -41.537 1.00 80.50 195 THR A C 1
ATOM 1539 O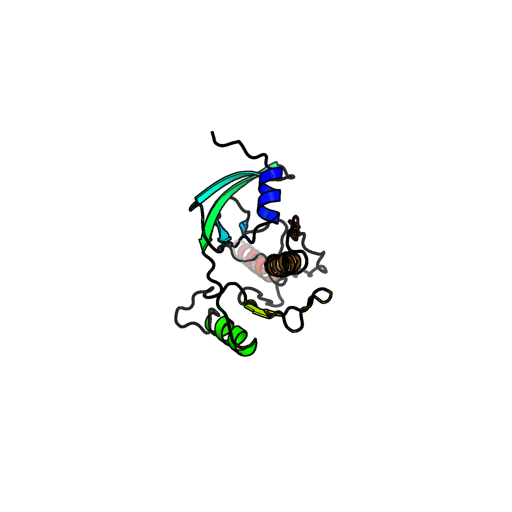 O . THR A 1 195 ? 33.905 -5.576 -42.684 1.00 80.50 195 THR A O 1
ATOM 1542 N N . TRP A 1 196 ? 34.678 -5.978 -40.618 1.00 78.50 196 TRP A N 1
ATOM 1543 C CA . TRP A 1 196 ? 36.018 -5.456 -40.878 1.00 78.50 196 TRP A CA 1
ATOM 1544 C C . TRP A 1 196 ? 36.807 -6.318 -41.873 1.00 78.50 196 TRP A C 1
ATOM 1546 O O . TRP A 1 196 ? 37.536 -5.783 -42.700 1.00 78.50 196 TRP A O 1
ATOM 1556 N N . THR A 1 197 ? 36.626 -7.642 -41.837 1.00 81.19 197 THR A N 1
ATOM 1557 C CA . THR A 1 197 ? 37.280 -8.580 -42.769 1.00 81.19 197 THR A CA 1
ATOM 1558 C C . THR A 1 197 ? 36.683 -8.564 -44.173 1.00 81.19 197 THR A C 1
ATOM 1560 O O . THR A 1 197 ? 37.416 -8.788 -45.123 1.00 81.19 197 THR A O 1
ATOM 1563 N N . VAL A 1 198 ? 35.387 -8.276 -44.332 1.00 78.62 198 VAL A N 1
ATOM 1564 C CA . VAL A 1 198 ? 34.745 -8.155 -45.659 1.00 78.62 198 VAL A CA 1
ATOM 1565 C C . VAL A 1 198 ? 35.107 -6.842 -46.368 1.00 78.62 198 VAL A C 1
ATOM 1567 O O . VAL A 1 198 ? 34.980 -6.737 -47.585 1.00 78.62 198 VAL A O 1
ATOM 1570 N N . GLN A 1 199 ? 35.525 -5.823 -45.616 1.00 69.56 199 GLN A N 1
ATOM 1571 C CA . GLN A 1 199 ? 35.799 -4.480 -46.138 1.00 69.56 199 GLN A CA 1
ATOM 1572 C C . GLN A 1 199 ? 37.283 -4.229 -46.467 1.00 69.56 199 GLN A C 1
ATOM 1574 O O . GLN A 1 199 ? 37.606 -3.158 -46.985 1.00 69.56 199 GLN A O 1
ATOM 1579 N N . LEU A 1 200 ? 38.152 -5.203 -46.170 1.00 57.12 200 LEU A N 1
ATOM 1580 C CA . LEU A 1 200 ? 39.569 -5.285 -46.550 1.00 57.12 200 LEU A CA 1
ATOM 1581 C C . LEU A 1 200 ? 39.739 -6.202 -47.767 1.00 57.12 200 LEU A C 1
ATOM 1583 O O . LEU A 1 200 ? 40.566 -5.847 -48.635 1.00 57.12 200 LEU A O 1
#

pLDDT: mean 77.36, std 12.81, range [24.7, 94.94]

Foldseek 3Di:
DDDQQAQVNVLQVVQQFQWDWPDFFDLFPPPGRCQDPPTETETEDQDDPDAWDWDWYADPVRDIGTYIYGYDHDDDDDDPDVVRQQVVQVCQALVNDPVSDHDPDAWDKDQPPDDLVDGDIDIGGDCNSQDDPVLTHTGDDPVVSVVQVSVQVSCCVNPPPPNDGRGDNDDHDDDDDDDPNDDDCVVVVVVVVVVVVVVD

Organism: Aegilops tauschii subsp. strangulata (NCBI:txid200361)

Nearest PDB structures (foldseek):
  5cyp-assembly3_C  TM=2.542E-01  e=2.674E+00  Homo sapiens
  5cyp-assembly2_B  TM=2.759E-01  e=3.038E+00  Homo sapiens
  8qvu-assembly1_E  TM=3.232E-01  e=6.139E+00  Homo sapiens

Secondary structure (DSSP, 8-state):
------HHHHHHHHHTS-EEESSPPPSS-SS-GGGSTTPEEEEEESS-S-SEEEEEEE-TTS-EEEEEEEEEE------SSHHHHHHHHHHTSTTTSTT--S-S-SEEEE-TT-BTTB---EEEE--TT----SSSPPP---HHHHHHHHHHHHHHHHSTTS---------PPPPPPPP------HHHHHHHHHHHHH--

Radius of gyration: 22.16 Å; Cα contacts (8 Å, |Δi|>4): 267; chains: 1; bounding box: 57×50×69 Å

Solvent-accessible surface area (backbone atoms only — not comparable to full-atom values): 12335 Å² total; per-residue (Å²): 130,90,74,86,63,53,38,69,59,53,52,57,52,54,17,73,48,50,72,44,48,87,54,69,68,40,60,59,55,89,60,56,62,46,71,40,68,89,33,56,28,33,36,59,31,80,70,62,92,54,61,74,50,80,46,66,36,55,43,98,84,72,49,74,35,43,38,38,34,33,47,37,69,47,79,88,77,91,64,97,44,67,69,54,42,51,52,54,52,46,47,28,30,38,89,65,24,94,82,57,49,75,70,77,62,82,66,42,80,38,55,80,85,47,51,88,89,41,89,42,70,49,78,48,67,82,58,86,72,54,52,72,77,86,82,52,67,56,28,54,72,76,54,68,52,56,51,39,50,54,52,22,54,48,40,40,67,64,40,70,90,52,94,51,67,54,69,59,79,81,81,74,69,74,89,70,81,86,75,84,81,79,80,79,56,63,69,62,52,50,54,50,53,51,55,56,61,75,74,107